Protein AF-A0A840YLJ4-F1 (afdb_monomer_lite)

Secondary structure (DSSP, 8-state):
--------------------------------PPPP-----------------PPPPP---S-------SS----------HHHHHHHT-TTS-HHHHHHHHHHHHS-GGG-BHHHHHHHHHHHHHHHHTT--HHHHHHHHHHTTB-TT-TTS-PBPTHHHHH-TTS-GGGGG-HHHHHHHHHHHH-GGGSBHHHHHTTT--

Foldseek 3Di:
DDDDDDDDDDDDDDDDPPDDDDDDDDDDDDPDDDDDPPDDDDDDPPDDDDPPPPPDDPPPPDDDDDDDDPDPPPPQFPDDDPLLVVVLPPPVDDPVLSVLLNVLLRDDLQLAFLVNVVSCQVVQLVVVVSPDDLVSSLVSLVSSCWDSVCSNGTHRHPCQVVQQLLPPPVCCVQPQSVVLVVCCVVPRNPHRPVCRSNSPVD

Sequence (202 aa):
MQRSSSRARALRPSARALLALALLLAPAAGMAQPPEPSGPWNERRVVPALRRARPAPPPLLNGAATPRGPDGDVPAQRFIPPSIRRFLNDPRIEPATRAFLLGIAGKRQEDWTVRDLQEVSAVVPALTEMHIGTAVLSEFYEFMNLDPASLFDPQLGSNWQATSTAFDPRNARNRRCALIRVQARQNPDAVLVNDLLNCGEG

Radius of gyration: 29.95 Å; chains: 1; bounding box: 86×90×44 Å

Organism: NCBI:txid693023

pLDDT: mean 71.34, std 17.88, range [37.38, 96.38]

Structure (mmCIF, N/CA/C/O backbone):
data_AF-A0A840YLJ4-F1
#
_entry.id   AF-A0A840YLJ4-F1
#
loop_
_atom_site.group_PDB
_atom_site.id
_atom_site.type_symbol
_atom_site.label_atom_id
_atom_site.label_alt_id
_atom_site.label_comp_id
_atom_site.label_asym_id
_atom_site.label_entity_id
_atom_site.label_seq_id
_atom_site.pdbx_PDB_ins_code
_atom_site.Cartn_x
_atom_site.Cartn_y
_atom_site.Cartn_z
_atom_site.occupancy
_atom_site.B_iso_or_equiv
_atom_site.auth_seq_id
_atom_site.auth_comp_id
_atom_site.auth_asym_id
_atom_site.auth_atom_id
_atom_site.pdbx_PDB_model_num
ATOM 1 N N . MET A 1 1 ? -34.347 -60.265 -5.394 1.00 50.75 1 MET A N 1
ATOM 2 C CA . MET A 1 1 ? -33.388 -60.864 -6.349 1.00 50.75 1 MET A CA 1
ATOM 3 C C . MET A 1 1 ? -32.074 -60.096 -6.296 1.00 50.75 1 MET A C 1
ATOM 5 O O . MET A 1 1 ? -32.007 -58.959 -6.733 1.00 50.75 1 MET A O 1
ATOM 9 N N . GLN A 1 2 ? -31.071 -60.706 -5.663 1.00 50.81 2 GLN A N 1
ATOM 10 C CA . GLN A 1 2 ? -29.693 -60.229 -5.523 1.00 50.81 2 GLN A CA 1
ATOM 11 C C . GLN A 1 2 ? -28.915 -60.486 -6.817 1.00 50.81 2 GLN A C 1
ATOM 13 O O . GLN A 1 2 ? -29.005 -61.595 -7.336 1.00 50.81 2 GLN A O 1
ATOM 18 N N . ARG A 1 3 ? -28.069 -59.544 -7.257 1.00 54.38 3 ARG A N 1
ATOM 19 C CA . ARG A 1 3 ? -26.786 -59.861 -7.909 1.00 54.38 3 ARG A CA 1
ATOM 20 C C . ARG A 1 3 ? -25.727 -58.839 -7.510 1.00 54.38 3 ARG A C 1
ATOM 22 O O . ARG A 1 3 ? -25.627 -57.743 -8.046 1.00 54.38 3 ARG A O 1
ATOM 29 N N . SER A 1 4 ? -24.967 -59.278 -6.517 1.00 49.00 4 SER A N 1
ATOM 30 C CA . SER A 1 4 ? -23.653 -58.803 -6.116 1.00 49.00 4 SER A CA 1
ATOM 31 C C . SER A 1 4 ? -22.672 -58.949 -7.284 1.00 49.00 4 SER A C 1
ATOM 33 O O . SER A 1 4 ? -22.642 -60.004 -7.917 1.00 49.00 4 SER A O 1
ATOM 35 N N . SER A 1 5 ? -21.857 -57.932 -7.564 1.00 59.28 5 SER A N 1
ATOM 36 C CA . SER A 1 5 ? -20.689 -58.075 -8.440 1.00 59.28 5 SER A CA 1
ATOM 37 C C . SER A 1 5 ? -19.490 -57.398 -7.786 1.00 59.28 5 SER A C 1
ATOM 39 O O . SER A 1 5 ? -19.164 -56.238 -8.024 1.00 59.28 5 SER A O 1
ATOM 41 N N . SER A 1 6 ? -18.876 -58.168 -6.889 1.00 51.81 6 SER A N 1
ATOM 42 C CA . SER A 1 6 ? -17.547 -57.945 -6.335 1.00 51.81 6 SER A CA 1
ATOM 43 C C . SER A 1 6 ? -16.509 -57.992 -7.455 1.00 51.81 6 SER A C 1
ATOM 45 O O . SER A 1 6 ? -16.369 -59.010 -8.132 1.00 51.81 6 SER A O 1
ATOM 47 N N . ARG A 1 7 ? -15.726 -56.924 -7.619 1.00 56.81 7 ARG A N 1
ATOM 48 C CA . ARG A 1 7 ? -14.434 -56.993 -8.312 1.00 56.81 7 ARG A CA 1
ATOM 49 C C . ARG A 1 7 ? -13.344 -56.459 -7.399 1.00 56.81 7 ARG A C 1
ATOM 51 O O . ARG A 1 7 ? -13.081 -55.264 -7.336 1.00 56.81 7 ARG A O 1
ATOM 58 N N . ALA A 1 8 ? -12.709 -57.406 -6.719 1.00 50.75 8 ALA A N 1
ATOM 59 C CA . ALA A 1 8 ? -11.412 -57.256 -6.092 1.00 50.75 8 ALA A CA 1
ATOM 60 C C . ALA A 1 8 ? -10.367 -56.873 -7.153 1.00 50.75 8 ALA A C 1
ATOM 62 O O . ALA A 1 8 ? -10.196 -57.581 -8.149 1.00 50.75 8 ALA A O 1
ATOM 63 N N . ARG A 1 9 ? -9.648 -55.767 -6.941 1.00 56.50 9 ARG A N 1
ATOM 64 C CA . ARG A 1 9 ? -8.361 -55.526 -7.599 1.00 56.50 9 ARG A CA 1
ATOM 65 C C . ARG A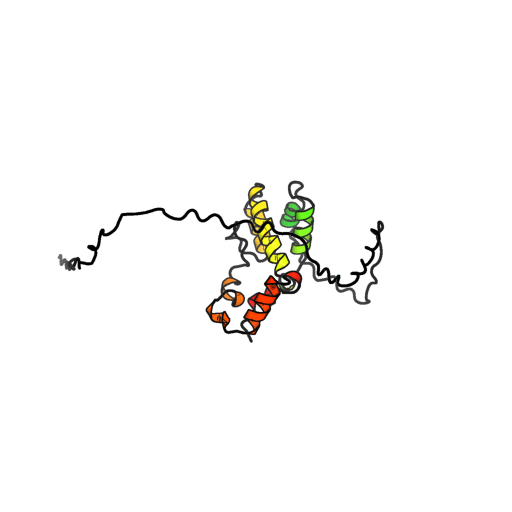 1 9 ? -7.256 -55.668 -6.570 1.00 56.50 9 ARG A C 1
ATOM 67 O O . ARG A 1 9 ? -7.221 -54.968 -5.566 1.00 56.50 9 ARG A O 1
ATOM 74 N N . ALA A 1 10 ? -6.406 -56.641 -6.861 1.00 56.16 10 ALA A N 1
ATOM 75 C CA . ALA A 1 10 ? -5.268 -57.059 -6.079 1.00 56.16 10 ALA A CA 1
ATOM 76 C C . ALA A 1 10 ? -4.235 -55.936 -5.920 1.00 56.16 10 ALA A C 1
ATOM 78 O O . ALA A 1 10 ? -3.840 -55.281 -6.887 1.00 56.16 10 ALA A O 1
ATOM 79 N N . LEU A 1 11 ? -3.772 -55.795 -4.682 1.00 53.25 11 LEU A N 1
ATOM 80 C CA . LEU A 1 11 ? -2.540 -55.122 -4.301 1.00 53.25 11 LEU A CA 1
ATOM 81 C C . LEU A 1 11 ? -1.349 -55.802 -4.992 1.00 53.25 11 LEU A C 1
ATOM 83 O O . LEU A 1 11 ? -1.171 -57.015 -4.884 1.00 53.25 11 LEU A O 1
ATOM 87 N N . ARG A 1 12 ? -0.508 -55.016 -5.667 1.00 50.19 12 ARG A N 1
ATOM 88 C CA . ARG A 1 12 ? 0.857 -55.413 -6.027 1.00 50.19 12 ARG A CA 1
ATOM 89 C C . ARG A 1 12 ? 1.838 -54.541 -5.238 1.00 50.19 12 ARG A C 1
ATOM 91 O O . ARG A 1 12 ? 1.927 -53.352 -5.531 1.00 50.19 12 ARG A O 1
ATOM 98 N N . PRO A 1 13 ? 2.575 -55.097 -4.264 1.00 50.31 13 PRO A N 1
ATOM 99 C CA . PRO A 1 13 ? 3.717 -54.425 -3.666 1.00 50.31 13 PRO A CA 1
ATOM 100 C C . PRO A 1 13 ? 4.942 -54.648 -4.562 1.00 50.31 13 PRO A C 1
ATOM 102 O O . PRO A 1 13 ? 5.528 -55.727 -4.578 1.00 50.31 13 PRO A O 1
ATOM 105 N N . SER A 1 14 ? 5.333 -53.644 -5.344 1.00 47.53 14 SER A N 1
ATOM 106 C CA . SER A 1 14 ? 6.588 -53.670 -6.103 1.00 47.53 14 SER A CA 1
ATOM 107 C C . SER A 1 14 ? 7.675 -52.897 -5.361 1.00 47.53 14 SER A C 1
ATOM 109 O O . SER A 1 14 ? 7.803 -51.682 -5.481 1.00 47.53 14 SER A O 1
ATOM 111 N N . ALA A 1 15 ? 8.416 -53.664 -4.560 1.00 49.19 15 ALA A N 1
ATOM 112 C CA . ALA A 1 15 ? 9.852 -53.588 -4.304 1.00 49.19 15 ALA A CA 1
ATOM 113 C C . ALA A 1 15 ? 10.594 -52.367 -4.884 1.00 49.19 15 ALA A C 1
ATOM 115 O O . ALA A 1 15 ? 11.084 -52.411 -6.010 1.00 49.19 15 ALA A O 1
ATOM 116 N N . ARG A 1 16 ? 10.737 -51.307 -4.081 1.00 45.81 16 ARG A N 1
ATOM 117 C CA . ARG A 1 16 ? 11.883 -50.372 -4.132 1.00 45.81 16 ARG A CA 1
ATOM 118 C C . ARG A 1 16 ? 12.056 -49.547 -2.848 1.00 45.81 16 ARG A C 1
ATOM 120 O O . ARG A 1 16 ? 12.660 -48.484 -2.857 1.00 45.81 16 ARG A O 1
ATOM 127 N N . ALA A 1 17 ? 11.571 -50.080 -1.729 1.00 47.78 17 ALA A N 1
ATOM 128 C CA . ALA A 1 17 ? 12.039 -49.735 -0.396 1.00 47.78 17 ALA A CA 1
ATOM 129 C C . ALA A 1 17 ? 12.956 -50.878 0.040 1.00 47.78 17 ALA A C 1
ATOM 131 O O . ALA A 1 17 ? 12.448 -51.901 0.471 1.00 47.78 17 ALA A O 1
ATOM 132 N N . LEU A 1 18 ? 14.260 -50.753 -0.212 1.00 49.16 18 LEU A N 1
ATOM 133 C CA . LEU A 1 18 ? 15.358 -51.515 0.404 1.00 49.16 18 LEU A CA 1
ATOM 134 C C . LEU A 1 18 ? 16.679 -51.007 -0.204 1.00 49.16 18 LEU A C 1
ATOM 136 O O . LEU A 1 18 ? 17.318 -51.656 -1.023 1.00 49.16 18 LEU A O 1
ATOM 140 N N . LEU A 1 19 ? 17.057 -49.791 0.17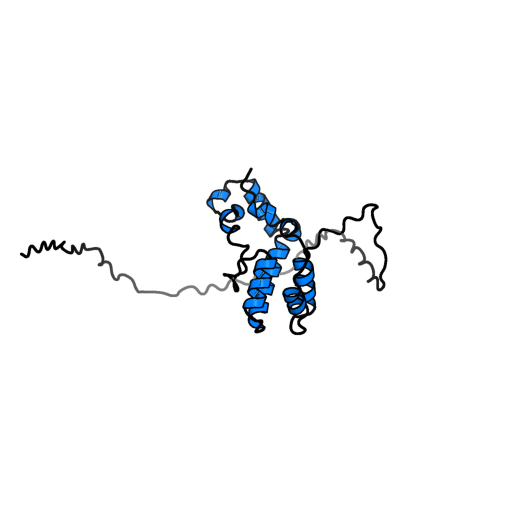5 1.00 45.00 19 LEU A N 1
ATOM 141 C CA . LEU A 1 19 ? 18.456 -49.360 0.197 1.00 45.00 19 LEU A CA 1
ATOM 142 C C . LEU A 1 19 ? 18.607 -48.440 1.404 1.00 45.00 19 LEU A C 1
ATOM 144 O O . LEU A 1 19 ? 18.770 -47.227 1.328 1.00 45.00 19 LEU A O 1
ATOM 148 N N . ALA A 1 20 ? 18.404 -49.083 2.548 1.00 42.38 20 ALA A N 1
ATOM 149 C CA . ALA A 1 20 ? 18.860 -48.599 3.823 1.00 42.38 20 ALA A CA 1
ATOM 150 C C . ALA A 1 20 ? 20.393 -48.698 3.865 1.00 42.38 20 ALA A C 1
ATOM 152 O O . ALA A 1 20 ? 20.973 -49.663 3.375 1.00 42.38 20 ALA A O 1
ATOM 153 N N . LEU A 1 21 ? 20.986 -47.734 4.565 1.00 49.69 21 LEU A N 1
ATOM 154 C CA . LEU A 1 21 ? 22.102 -47.969 5.473 1.00 49.69 21 LEU A CA 1
ATOM 155 C C . LEU A 1 21 ? 23.449 -48.370 4.839 1.00 49.69 21 LEU A C 1
ATOM 157 O O . LEU A 1 21 ? 23.869 -49.522 4.884 1.00 49.69 21 LEU A O 1
ATOM 161 N N . ALA A 1 22 ? 24.203 -47.371 4.385 1.00 46.12 22 ALA A N 1
ATOM 162 C CA . ALA A 1 22 ? 25.660 -47.449 4.403 1.00 46.12 22 ALA A CA 1
ATOM 163 C C . ALA A 1 22 ? 26.264 -46.060 4.654 1.00 46.12 22 ALA A C 1
ATOM 165 O O . ALA A 1 22 ? 25.961 -45.117 3.931 1.00 46.12 22 ALA A O 1
ATOM 166 N N . LEU A 1 23 ? 27.150 -46.002 5.655 1.00 49.19 23 LEU A N 1
ATOM 167 C CA . LEU A 1 23 ? 28.138 -44.951 5.953 1.00 49.19 23 LEU A CA 1
ATOM 168 C C . LEU A 1 23 ? 27.710 -43.803 6.886 1.00 49.19 23 LEU A C 1
ATOM 170 O O . LEU A 1 23 ? 27.757 -42.623 6.560 1.00 49.19 23 LEU A O 1
ATOM 174 N N . LEU A 1 24 ? 27.436 -44.187 8.135 1.00 51.41 24 LEU A N 1
ATOM 175 C CA . LEU A 1 24 ? 28.054 -43.538 9.297 1.00 51.41 24 LEU A CA 1
ATOM 176 C C . LEU A 1 24 ? 29.564 -43.847 9.290 1.00 51.41 24 LEU A C 1
ATOM 178 O O . LEU A 1 24 ? 29.895 -45.029 9.256 1.00 51.41 24 LEU A O 1
ATOM 182 N N . LEU A 1 25 ? 30.433 -42.822 9.342 1.00 46.38 25 LEU A N 1
ATOM 183 C CA . LEU A 1 25 ? 31.650 -42.708 10.187 1.00 46.38 25 LEU A CA 1
ATOM 184 C C . LEU A 1 25 ? 32.726 -41.753 9.607 1.00 46.38 25 LEU A C 1
ATOM 186 O O . LEU A 1 25 ? 33.461 -42.121 8.698 1.00 46.38 25 LEU A O 1
ATOM 190 N N . ALA A 1 26 ? 32.868 -40.608 10.299 1.00 50.59 26 ALA A N 1
ATOM 191 C CA . ALA A 1 26 ? 34.111 -39.885 10.643 1.00 50.59 26 ALA A CA 1
ATOM 192 C C . ALA A 1 26 ? 34.874 -39.058 9.570 1.00 50.59 26 ALA A C 1
ATOM 194 O O . ALA A 1 26 ? 34.736 -39.321 8.381 1.00 50.59 26 ALA A O 1
ATOM 195 N N . PRO A 1 27 ? 35.777 -38.122 9.964 1.00 51.81 27 PRO A N 1
ATOM 196 C CA . PRO A 1 27 ? 35.925 -37.384 11.229 1.00 51.81 27 PRO A CA 1
ATOM 197 C C . PRO A 1 27 ? 35.890 -35.846 11.057 1.00 51.81 27 PRO A C 1
ATOM 199 O O . PRO A 1 27 ? 36.093 -35.292 9.979 1.00 51.81 27 PRO A O 1
ATOM 202 N N . ALA A 1 28 ? 35.700 -35.151 12.180 1.00 52.62 28 ALA A N 1
ATOM 203 C CA . ALA A 1 28 ? 36.053 -33.748 12.345 1.00 52.62 28 ALA A CA 1
ATOM 204 C C . ALA A 1 28 ? 37.577 -33.570 12.220 1.00 52.62 28 ALA A C 1
ATOM 206 O O . ALA A 1 28 ? 38.336 -34.134 13.006 1.00 52.62 28 ALA A O 1
ATOM 207 N N . ALA A 1 29 ? 38.021 -32.774 11.251 1.00 49.53 29 ALA A N 1
ATOM 208 C CA . ALA A 1 29 ? 39.391 -32.286 11.164 1.00 49.53 29 ALA A CA 1
ATOM 209 C C . ALA A 1 29 ? 39.397 -30.933 10.446 1.00 49.53 29 ALA A C 1
ATOM 211 O O . ALA A 1 29 ? 38.810 -30.797 9.376 1.00 49.53 29 ALA A O 1
ATOM 212 N N . GLY A 1 30 ? 40.078 -29.951 11.036 1.00 44.81 30 GLY A N 1
ATOM 213 C CA . GLY A 1 30 ? 40.428 -28.709 10.348 1.00 44.81 30 GLY A CA 1
ATOM 214 C C . GLY A 1 30 ? 39.998 -27.431 11.053 1.00 44.81 30 GLY A C 1
ATOM 215 O O . GLY A 1 30 ? 39.327 -26.597 10.458 1.00 44.81 30 GLY A O 1
ATOM 216 N N . MET A 1 31 ? 40.437 -27.240 12.299 1.00 53.19 31 MET A N 1
ATOM 217 C CA . MET A 1 31 ? 40.739 -25.891 12.776 1.00 53.19 31 MET A CA 1
ATOM 218 C C . MET A 1 31 ? 41.815 -25.301 11.855 1.00 53.19 31 MET A C 1
ATOM 220 O O . MET A 1 31 ? 42.964 -25.733 11.896 1.00 53.19 31 MET A O 1
ATOM 224 N N . ALA A 1 32 ? 41.439 -24.341 11.016 1.00 49.38 32 ALA A N 1
ATOM 225 C CA . ALA A 1 32 ? 42.372 -23.484 10.300 1.00 49.38 32 ALA A CA 1
ATOM 226 C C . ALA A 1 32 ? 42.057 -22.039 10.691 1.00 49.38 32 ALA A C 1
ATOM 228 O O . ALA A 1 32 ? 41.174 -21.396 10.127 1.00 49.38 32 ALA A O 1
ATOM 229 N N . GLN A 1 33 ? 42.756 -21.564 11.722 1.00 60.81 33 GLN A N 1
ATOM 230 C CA . GLN A 1 33 ? 42.857 -20.144 12.042 1.00 60.81 33 GLN A CA 1
ATOM 231 C C . GLN A 1 33 ? 43.421 -19.407 10.817 1.00 60.81 33 GLN A C 1
ATOM 233 O O . GLN A 1 33 ? 44.504 -19.772 10.351 1.00 60.81 33 GLN A O 1
ATOM 238 N N . PRO A 1 34 ? 42.733 -18.390 10.274 1.00 65.31 34 PRO A N 1
ATOM 239 C CA . PRO A 1 34 ? 43.351 -17.515 9.292 1.00 65.31 34 PRO A CA 1
ATOM 240 C C . PRO A 1 34 ? 44.476 -16.718 9.978 1.00 65.31 34 PRO A C 1
ATOM 242 O O . PRO A 1 34 ? 44.266 -16.212 11.084 1.00 65.31 34 PRO A O 1
ATOM 245 N N . PRO A 1 35 ? 45.670 -16.607 9.368 1.00 66.38 35 PRO A N 1
ATOM 246 C CA . PRO A 1 35 ? 46.742 -15.794 9.920 1.00 66.38 35 PRO A CA 1
ATOM 247 C C . PRO A 1 35 ? 46.340 -14.317 9.884 1.00 66.38 35 PRO A C 1
ATOM 249 O O . PRO A 1 35 ? 45.963 -13.799 8.833 1.00 66.38 35 PRO A O 1
ATOM 252 N N . GLU A 1 36 ? 46.437 -13.643 11.031 1.00 56.75 36 GLU A N 1
ATOM 253 C CA . GLU A 1 36 ? 46.434 -12.183 11.110 1.00 56.75 36 GLU A CA 1
ATOM 254 C C . GLU A 1 36 ? 47.599 -11.619 10.283 1.00 56.75 36 GLU A C 1
ATOM 256 O O . GLU A 1 36 ? 48.759 -11.905 10.596 1.00 56.75 36 GLU A O 1
ATOM 261 N N . PRO A 1 37 ? 47.351 -10.768 9.273 1.00 6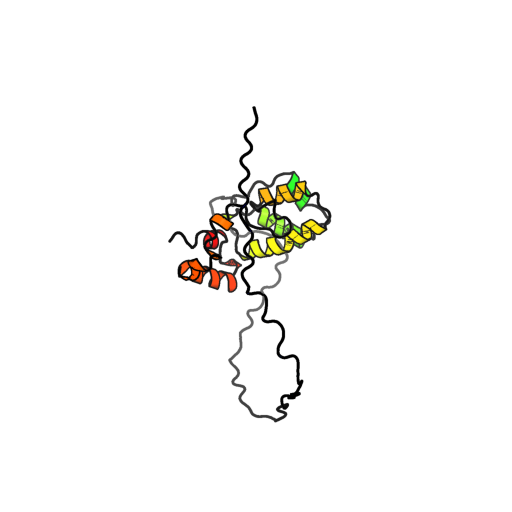2.72 37 PRO A N 1
ATOM 262 C CA . PRO A 1 37 ? 48.400 -9.936 8.719 1.00 62.72 37 PRO A CA 1
ATOM 263 C C . PRO A 1 37 ? 48.596 -8.724 9.638 1.00 62.72 37 PRO A C 1
ATOM 265 O O . PRO A 1 37 ? 48.017 -7.657 9.441 1.00 62.72 37 PRO A O 1
ATOM 268 N N . SER A 1 38 ? 49.437 -8.896 10.656 1.00 58.69 38 SER A N 1
ATOM 269 C CA . SER A 1 38 ? 50.090 -7.788 11.348 1.00 58.69 38 SER A CA 1
ATOM 270 C C . SER A 1 38 ? 51.324 -7.382 10.541 1.00 58.69 38 SER A C 1
ATOM 272 O O . SER A 1 38 ? 52.358 -8.044 10.556 1.00 58.69 38 SER A O 1
ATOM 274 N N . GLY A 1 39 ? 51.213 -6.286 9.791 1.00 53.34 39 GLY A N 1
ATOM 275 C CA . GLY A 1 39 ? 52.363 -5.722 9.096 1.00 53.34 39 GLY A CA 1
ATOM 276 C C . GLY A 1 39 ? 52.128 -4.304 8.573 1.00 53.34 39 GLY A C 1
ATOM 277 O O . GLY A 1 39 ? 51.016 -3.992 8.154 1.00 53.34 39 GLY A O 1
ATOM 278 N N . PRO A 1 40 ? 53.142 -3.425 8.649 1.00 52.31 40 PRO A N 1
ATOM 279 C CA . PRO A 1 40 ? 52.948 -2.003 8.906 1.00 52.31 40 PRO A CA 1
ATOM 280 C C . PRO A 1 40 ? 53.045 -1.141 7.640 1.00 52.31 40 PRO A C 1
ATOM 282 O O . PRO A 1 40 ? 53.642 -1.550 6.654 1.00 52.31 40 PRO A O 1
ATOM 285 N N . TRP A 1 41 ? 52.495 0.075 7.735 1.00 54.19 41 TRP A N 1
ATOM 286 C CA . TRP A 1 41 ? 52.881 1.307 7.027 1.00 54.19 41 TRP A CA 1
ATOM 287 C C . TRP A 1 41 ? 53.423 1.158 5.593 1.00 54.19 41 TRP A C 1
ATOM 289 O O . TRP A 1 41 ? 54.586 0.824 5.410 1.00 54.19 41 TRP A O 1
ATOM 299 N N . ASN A 1 42 ? 52.616 1.518 4.585 1.00 53.00 42 ASN A N 1
ATOM 300 C CA . ASN A 1 42 ? 53.032 2.483 3.556 1.00 53.00 42 ASN A CA 1
ATOM 301 C C . ASN A 1 42 ? 51.870 2.888 2.634 1.00 53.00 42 ASN A C 1
ATOM 303 O O . ASN A 1 42 ? 51.397 2.145 1.781 1.00 53.00 42 ASN A O 1
ATOM 307 N N . GLU A 1 43 ? 51.417 4.120 2.863 1.00 52.50 43 GLU A N 1
ATOM 308 C CA . GLU A 1 43 ? 51.309 5.162 1.841 1.00 52.50 43 GLU A CA 1
ATOM 309 C C . GLU A 1 43 ? 50.792 4.763 0.454 1.00 52.50 43 GLU A C 1
ATOM 311 O O . GLU A 1 43 ? 51.535 4.444 -0.473 1.00 52.50 43 GLU A O 1
ATOM 316 N N . ARG A 1 44 ? 49.492 5.004 0.273 1.00 48.16 44 ARG A N 1
ATOM 317 C CA . ARG A 1 44 ? 49.002 5.895 -0.788 1.00 48.16 44 ARG A CA 1
ATOM 318 C C . ARG A 1 44 ? 47.606 6.397 -0.422 1.00 48.16 44 ARG A C 1
ATOM 320 O O . ARG A 1 44 ? 46.591 5.922 -0.920 1.00 48.16 44 ARG A O 1
ATOM 327 N N . ARG A 1 45 ? 47.551 7.401 0.464 1.00 53.38 45 ARG A N 1
ATOM 328 C CA . ARG A 1 45 ? 46.380 8.287 0.542 1.00 53.38 45 ARG A CA 1
ATOM 329 C C . ARG A 1 45 ? 46.390 9.171 -0.701 1.00 53.38 45 ARG A C 1
ATOM 331 O O . ARG A 1 45 ? 46.878 10.294 -0.671 1.00 53.38 45 ARG A O 1
ATOM 338 N N . VAL A 1 46 ? 45.843 8.659 -1.796 1.00 52.81 46 VAL A N 1
ATOM 339 C CA . VAL A 1 46 ? 45.281 9.531 -2.825 1.00 52.81 46 VAL A CA 1
ATOM 340 C C . VAL A 1 46 ? 43.936 9.976 -2.275 1.00 52.81 46 VAL A C 1
ATOM 342 O O . VAL A 1 46 ? 42.969 9.222 -2.278 1.00 52.81 46 VAL A O 1
ATOM 345 N N . VAL A 1 47 ? 43.926 11.170 -1.692 1.00 53.34 47 VAL A N 1
ATOM 346 C CA . VAL A 1 47 ? 42.729 11.871 -1.227 1.00 53.34 47 VAL A CA 1
ATOM 347 C C . VAL A 1 47 ? 41.946 12.314 -2.465 1.00 53.34 47 VAL A C 1
ATOM 349 O O . VAL A 1 47 ? 42.451 13.160 -3.204 1.00 53.34 47 VAL A O 1
ATOM 352 N N . PRO A 1 48 ? 40.722 11.819 -2.724 1.00 50.53 48 PRO A N 1
ATOM 353 C CA . PRO A 1 48 ? 39.831 12.500 -3.642 1.00 50.53 48 PRO A CA 1
ATOM 354 C C . PRO A 1 48 ? 39.332 13.758 -2.936 1.00 50.53 48 PRO A C 1
ATOM 356 O O . PRO A 1 48 ? 38.811 13.708 -1.819 1.00 50.53 48 PRO A O 1
ATOM 359 N N . ALA A 1 49 ? 39.559 14.888 -3.592 1.00 51.47 49 ALA A N 1
ATOM 360 C CA . ALA A 1 49 ? 39.220 16.222 -3.144 1.00 51.47 49 ALA A CA 1
ATOM 361 C C . ALA A 1 49 ? 37.808 16.322 -2.537 1.00 51.47 49 ALA A C 1
ATOM 363 O O . ALA A 1 49 ? 36.824 15.883 -3.129 1.00 51.47 49 ALA A O 1
ATOM 364 N N . LEU A 1 50 ? 37.752 16.947 -1.357 1.00 47.75 50 LEU A N 1
ATOM 365 C CA . LEU A 1 50 ? 36.671 17.794 -0.852 1.00 47.75 50 LEU A CA 1
ATOM 366 C C . LEU A 1 50 ? 35.312 17.611 -1.548 1.00 47.75 50 LEU A C 1
ATOM 368 O O . LEU A 1 50 ? 34.919 18.386 -2.424 1.00 47.75 50 LEU A O 1
ATOM 372 N N . ARG A 1 51 ? 34.522 16.657 -1.041 1.00 45.12 51 ARG A N 1
ATOM 373 C CA . ARG A 1 51 ? 33.066 16.822 -1.017 1.00 45.12 51 ARG A CA 1
ATOM 374 C C . ARG A 1 51 ? 32.789 18.150 -0.315 1.00 45.12 51 ARG A C 1
ATOM 376 O O . ARG A 1 51 ? 32.903 18.241 0.905 1.00 45.12 51 ARG A O 1
ATOM 383 N N . ARG A 1 52 ? 32.427 19.183 -1.079 1.00 45.75 52 ARG A N 1
ATOM 384 C CA . ARG A 1 52 ? 31.728 20.343 -0.525 1.00 45.75 52 ARG A CA 1
ATOM 385 C C . ARG A 1 52 ? 30.486 19.803 0.174 1.00 45.75 52 ARG A C 1
ATOM 387 O O . ARG A 1 52 ? 29.550 19.350 -0.482 1.00 45.75 52 ARG A O 1
ATOM 394 N N . ALA A 1 53 ? 30.511 19.822 1.502 1.00 47.00 53 ALA A N 1
ATOM 395 C CA . ALA A 1 53 ? 29.309 19.747 2.303 1.00 47.00 53 ALA A CA 1
ATOM 396 C C . ALA A 1 53 ? 28.409 20.888 1.826 1.00 47.00 53 ALA A C 1
ATOM 398 O O . ALA A 1 53 ? 28.744 22.063 1.979 1.00 47.00 53 ALA A O 1
ATOM 399 N N . ARG A 1 54 ? 27.303 20.547 1.166 1.00 46.94 54 ARG A N 1
ATOM 400 C CA . ARG A 1 54 ? 26.226 21.508 0.961 1.00 46.94 54 ARG A CA 1
ATOM 401 C C . ARG A 1 54 ? 25.724 21.832 2.372 1.00 46.94 54 ARG A C 1
ATOM 403 O O . ARG A 1 54 ? 25.363 20.884 3.072 1.00 46.94 54 ARG A O 1
ATOM 410 N N . PRO A 1 55 ? 25.771 23.092 2.836 1.00 47.59 55 PRO A N 1
ATOM 411 C CA . PRO A 1 55 ? 25.208 23.428 4.133 1.00 47.59 55 PRO A CA 1
ATOM 412 C C . PRO A 1 55 ? 23.747 22.982 4.133 1.00 47.59 55 PRO A C 1
ATOM 414 O O . PRO A 1 55 ? 23.004 23.278 3.193 1.00 47.59 55 PRO A O 1
ATOM 417 N N . ALA A 1 56 ? 23.368 22.207 5.148 1.00 61.84 56 ALA A N 1
ATOM 418 C CA . ALA A 1 56 ? 21.968 21.924 5.404 1.00 61.84 56 ALA A CA 1
ATOM 419 C C . ALA A 1 56 ? 21.251 23.278 5.543 1.00 61.84 56 ALA A C 1
ATOM 421 O O . ALA A 1 56 ? 21.734 24.124 6.305 1.00 61.84 56 ALA A O 1
ATOM 422 N N . PRO A 1 57 ? 20.165 23.540 4.794 1.00 57.25 57 PRO A N 1
ATOM 423 C CA . PRO A 1 57 ? 19.375 24.731 5.050 1.00 57.25 57 PRO A CA 1
ATOM 424 C C . PRO A 1 57 ? 18.844 24.650 6.492 1.00 57.25 57 PRO A C 1
ATOM 426 O O . PRO A 1 57 ? 18.479 23.559 6.941 1.00 57.25 57 PRO A O 1
ATOM 429 N N . PRO A 1 58 ? 18.852 25.766 7.241 1.00 65.25 58 PRO A N 1
ATOM 430 C CA . PRO A 1 58 ? 18.388 25.779 8.623 1.00 65.25 58 PRO A CA 1
ATOM 431 C C . PRO A 1 58 ? 16.933 25.291 8.698 1.00 65.25 58 PRO A C 1
ATOM 433 O O . PRO A 1 58 ? 16.176 25.500 7.744 1.00 65.25 58 PRO A O 1
ATOM 436 N N . PRO A 1 59 ? 16.514 24.654 9.807 1.00 57.84 59 PRO A N 1
ATOM 437 C CA . PRO A 1 59 ? 15.126 24.252 9.973 1.00 57.84 59 PRO A CA 1
ATOM 438 C C . PRO A 1 59 ? 14.251 25.509 9.952 1.00 57.84 59 PRO A C 1
ATOM 440 O O . PRO A 1 59 ? 14.306 26.332 10.866 1.00 57.84 59 PRO A O 1
ATOM 443 N N . LEU A 1 60 ? 13.455 25.671 8.892 1.00 51.72 60 LEU A N 1
ATOM 444 C CA . LEU A 1 60 ? 12.424 26.700 8.832 1.00 51.72 60 LEU A CA 1
ATOM 445 C C . LEU A 1 60 ? 11.287 26.287 9.771 1.00 51.72 60 LEU A C 1
ATOM 447 O O . LEU A 1 60 ? 10.316 25.642 9.387 1.00 51.72 60 LEU A O 1
ATOM 451 N N . LEU A 1 61 ? 11.439 26.669 11.036 1.00 49.97 61 LEU A N 1
ATOM 452 C CA . LEU A 1 61 ? 10.321 26.968 11.917 1.00 49.97 61 LEU A CA 1
ATOM 453 C C . LEU A 1 61 ? 9.582 28.173 11.323 1.00 49.97 61 LEU A C 1
ATOM 455 O O . LEU A 1 61 ? 10.047 29.299 11.469 1.00 49.97 61 LEU A O 1
ATOM 459 N N . ASN A 1 62 ? 8.495 27.906 10.596 1.00 45.38 62 ASN A N 1
ATOM 460 C CA . ASN A 1 62 ? 7.260 28.697 10.469 1.00 45.38 62 ASN A CA 1
ATOM 461 C C . ASN A 1 62 ? 6.615 28.468 9.099 1.00 45.38 62 ASN A C 1
ATOM 463 O O . ASN A 1 62 ? 7.276 28.447 8.065 1.00 45.38 62 ASN A O 1
ATOM 467 N N . GLY A 1 63 ? 5.302 28.246 9.125 1.00 49.66 63 GLY A N 1
ATOM 468 C CA . GLY A 1 63 ? 4.512 27.919 7.952 1.00 49.66 63 GLY A CA 1
ATOM 469 C C . GLY A 1 63 ? 4.348 29.059 6.947 1.00 49.66 63 GLY A C 1
ATOM 470 O O . GLY A 1 63 ? 4.649 30.217 7.220 1.00 49.66 63 GLY A O 1
ATOM 471 N N . ALA A 1 64 ? 3.741 28.652 5.831 1.00 44.53 64 ALA A N 1
ATOM 472 C CA . ALA A 1 64 ? 3.087 29.425 4.776 1.00 44.53 64 ALA A CA 1
ATOM 473 C C . ALA A 1 64 ? 3.795 29.463 3.406 1.00 44.53 64 ALA A C 1
ATOM 475 O O . ALA A 1 64 ? 4.883 29.998 3.234 1.00 44.53 64 ALA A O 1
ATOM 476 N N . ALA A 1 65 ? 3.015 28.970 2.435 1.00 48.03 65 ALA A N 1
ATOM 477 C CA . ALA A 1 65 ? 2.989 29.294 1.011 1.00 48.03 65 ALA A CA 1
ATOM 478 C C . ALA A 1 65 ? 4.079 28.700 0.102 1.00 48.03 65 ALA A C 1
ATOM 480 O O . ALA A 1 65 ? 5.018 29.371 -0.316 1.00 48.03 65 ALA A O 1
ATOM 481 N N . THR A 1 66 ? 3.846 27.466 -0.354 1.00 49.72 66 THR A N 1
ATOM 482 C CA . THR A 1 66 ? 4.251 27.061 -1.708 1.00 49.72 66 THR A CA 1
ATOM 483 C C . THR A 1 66 ? 3.335 27.727 -2.755 1.00 49.72 66 THR A C 1
ATOM 485 O O . THR A 1 66 ? 2.138 27.892 -2.494 1.00 49.72 66 THR A O 1
ATOM 488 N N . PRO A 1 67 ? 3.853 28.133 -3.933 1.00 44.31 67 PRO A N 1
ATOM 489 C CA . PRO A 1 67 ? 3.082 28.858 -4.941 1.00 44.31 67 PRO A CA 1
ATOM 490 C C . PRO A 1 67 ? 2.006 27.953 -5.549 1.00 44.31 67 PRO A C 1
ATOM 492 O O . PRO A 1 67 ? 2.312 26.918 -6.138 1.00 44.31 67 PRO A O 1
ATOM 495 N N . ARG A 1 68 ? 0.739 28.352 -5.396 1.00 46.69 68 ARG A N 1
ATOM 496 C CA . ARG A 1 68 ? -0.407 27.752 -6.086 1.00 46.69 68 ARG A CA 1
ATOM 497 C C . ARG A 1 68 ? -0.261 27.996 -7.588 1.00 46.69 68 ARG A C 1
ATOM 499 O O . ARG A 1 68 ? -0.355 29.140 -8.028 1.00 46.69 68 ARG A O 1
ATOM 506 N N . GLY A 1 69 ? -0.052 26.926 -8.352 1.00 37.38 69 GLY A N 1
ATOM 507 C CA . GLY A 1 69 ? -0.357 26.929 -9.779 1.00 37.38 69 GLY A CA 1
ATOM 508 C C . GLY A 1 69 ? -1.844 27.259 -9.982 1.00 37.38 69 GLY A C 1
ATOM 509 O O . GLY A 1 69 ? -2.667 26.889 -9.135 1.00 37.38 69 GLY A O 1
ATOM 510 N N . PRO A 1 70 ? -2.200 28.002 -11.037 1.00 45.69 70 PRO A N 1
ATOM 511 C CA . PRO A 1 70 ? -3.583 28.309 -11.344 1.00 45.69 70 PRO A CA 1
ATOM 512 C C . PRO A 1 70 ? -4.183 27.076 -12.014 1.00 45.69 70 PRO A C 1
ATOM 514 O O . PRO A 1 70 ? -4.049 26.947 -13.216 1.00 45.69 70 PRO A O 1
ATOM 517 N N . ASP A 1 71 ? -4.685 26.134 -11.216 1.00 39.50 71 ASP A N 1
ATOM 518 C CA . ASP A 1 71 ? -5.765 25.184 -11.527 1.00 39.50 71 ASP A CA 1
ATOM 519 C C . ASP A 1 71 ? -5.892 24.242 -10.322 1.00 39.50 71 ASP A C 1
ATOM 521 O O . ASP A 1 71 ? -4.987 23.486 -9.969 1.00 39.50 71 ASP A O 1
ATOM 525 N N . GLY A 1 72 ? -6.986 24.404 -9.581 1.00 42.72 72 GLY A N 1
ATOM 526 C CA . GLY A 1 72 ? -7.247 23.718 -8.323 1.00 42.72 72 GLY A CA 1
ATOM 527 C C . GLY A 1 72 ? -7.679 22.273 -8.529 1.00 42.72 72 GLY A C 1
ATOM 528 O O . GLY A 1 72 ? -8.807 21.933 -8.188 1.00 42.72 72 GLY A O 1
ATOM 529 N N . ASP A 1 73 ? -6.780 21.423 -9.012 1.00 42.72 73 ASP A N 1
ATOM 530 C CA . ASP A 1 73 ? -6.925 19.980 -8.875 1.00 42.72 73 ASP A CA 1
ATOM 531 C C . ASP A 1 73 ? -6.497 19.613 -7.456 1.00 42.72 73 ASP A C 1
ATOM 533 O O . ASP A 1 73 ? -5.321 19.404 -7.153 1.00 42.72 73 ASP A O 1
ATOM 537 N N . VAL A 1 74 ? -7.461 19.584 -6.532 1.00 45.19 74 VAL A N 1
ATOM 538 C CA . VAL A 1 74 ? -7.260 18.849 -5.281 1.00 45.19 74 VAL A CA 1
ATOM 539 C C . VAL A 1 74 ? -6.900 17.428 -5.717 1.00 45.19 74 VAL A C 1
ATOM 541 O O . VAL A 1 74 ? -7.739 16.803 -6.372 1.00 45.19 74 VAL A O 1
ATOM 544 N N . PRO A 1 75 ? -5.683 16.917 -5.432 1.00 52.00 75 PRO A N 1
ATOM 545 C CA . PRO A 1 75 ? -5.322 15.561 -5.825 1.00 52.00 75 PRO A CA 1
ATOM 546 C C . PRO A 1 75 ? -6.422 14.658 -5.291 1.00 52.00 75 PRO A C 1
ATOM 548 O O . PRO A 1 75 ? -6.765 14.790 -4.116 1.00 52.00 75 PRO A O 1
ATOM 551 N N . ALA A 1 76 ? -7.039 13.862 -6.168 1.00 56.53 76 ALA A N 1
ATOM 552 C CA . ALA A 1 76 ? -8.257 13.114 -5.884 1.00 56.53 76 ALA A CA 1
ATOM 553 C C . ALA A 1 76 ? -8.064 12.232 -4.640 1.00 56.53 76 ALA A C 1
ATOM 555 O O . ALA A 1 76 ? -7.623 11.087 -4.725 1.00 56.53 76 ALA A O 1
ATOM 556 N N . GLN A 1 77 ? -8.357 12.799 -3.469 1.00 64.12 77 GLN A N 1
ATOM 557 C CA . GLN A 1 77 ? -8.224 12.123 -2.195 1.00 64.12 77 GLN A CA 1
ATOM 558 C C . GLN A 1 77 ? -9.354 11.119 -2.116 1.00 64.12 77 GLN A C 1
ATOM 560 O O . GLN A 1 77 ? -10.530 11.464 -2.266 1.00 64.12 77 GLN A O 1
ATOM 565 N N . ARG A 1 78 ? -8.996 9.859 -1.879 1.00 77.12 78 ARG A N 1
ATOM 566 C CA . ARG A 1 78 ? -9.997 8.836 -1.603 1.00 77.12 78 ARG A CA 1
ATOM 567 C C . ARG A 1 78 ? -10.792 9.243 -0.365 1.00 77.12 78 ARG A C 1
ATOM 569 O O . ARG A 1 78 ? -10.229 9.610 0.665 1.00 77.12 78 ARG A O 1
ATOM 576 N N . PHE A 1 79 ? -12.115 9.179 -0.475 1.00 83.25 79 PHE A N 1
ATOM 577 C CA . PHE A 1 79 ? -12.994 9.411 0.663 1.00 83.25 79 PHE A CA 1
ATOM 578 C C . PHE A 1 79 ? -12.799 8.282 1.679 1.00 83.25 79 PHE A C 1
ATOM 580 O O . PHE A 1 79 ? -13.165 7.142 1.405 1.00 83.25 79 PHE A O 1
ATOM 587 N N . ILE A 1 80 ? -12.217 8.598 2.838 1.00 86.12 80 ILE A N 1
ATOM 588 C CA . ILE A 1 80 ? -11.969 7.623 3.905 1.00 86.12 80 ILE A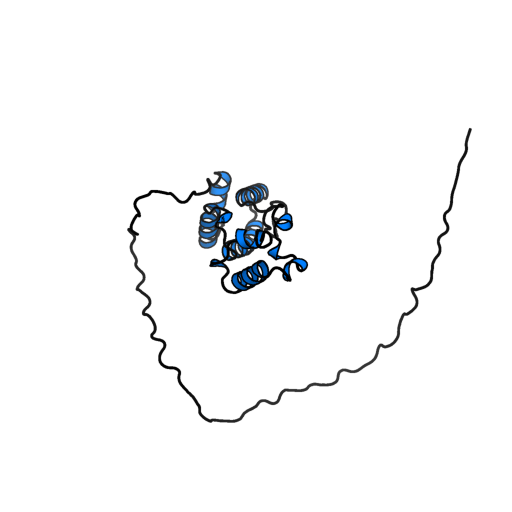 CA 1
ATOM 589 C C . ILE A 1 80 ? -13.265 7.420 4.717 1.00 86.12 80 ILE A C 1
ATOM 591 O O . ILE A 1 80 ? -13.748 8.388 5.323 1.00 86.12 80 ILE A O 1
ATOM 595 N N . PRO A 1 81 ? -13.810 6.190 4.793 1.00 86.31 81 PRO A N 1
ATOM 596 C CA . PRO A 1 81 ? -14.972 5.857 5.615 1.00 86.31 81 PRO A CA 1
ATOM 597 C C . PRO A 1 81 ? -14.831 6.300 7.084 1.00 86.31 81 PRO A C 1
ATOM 599 O O . PRO A 1 81 ? -13.730 6.289 7.643 1.00 86.31 81 PRO A O 1
ATOM 602 N N . PRO A 1 82 ? -15.931 6.679 7.761 1.00 87.38 82 PRO A N 1
ATOM 603 C CA . PRO A 1 82 ? -15.882 7.200 9.130 1.00 87.38 82 PRO A CA 1
ATOM 604 C C . PRO A 1 82 ? -15.379 6.178 10.162 1.00 87.38 82 PRO A C 1
ATOM 606 O O . PRO A 1 82 ? -14.704 6.561 11.115 1.00 87.38 82 PRO A O 1
ATOM 609 N N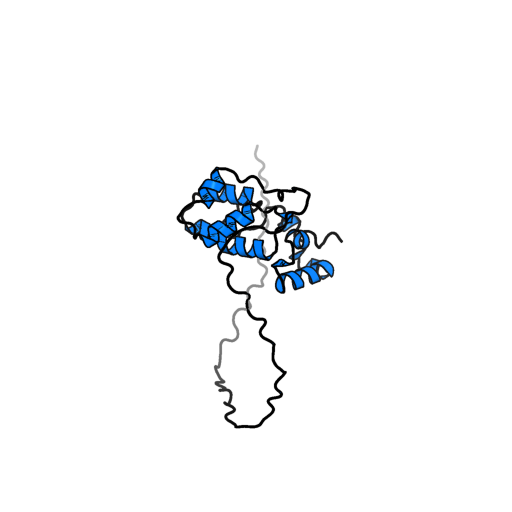 . SER A 1 83 ? -15.682 4.897 9.970 1.00 87.44 83 SER A N 1
ATOM 610 C CA . SER A 1 83 ? -15.136 3.743 10.702 1.00 87.44 83 SER A CA 1
ATOM 611 C C . SER A 1 83 ? -13.606 3.729 10.663 1.00 87.44 83 SER A C 1
ATOM 613 O O . SER A 1 83 ? -12.958 3.776 11.710 1.00 87.44 83 SER A O 1
ATOM 615 N N . ILE A 1 84 ? -13.032 3.791 9.460 1.00 87.81 84 ILE A N 1
ATOM 616 C CA . ILE A 1 84 ? -11.585 3.836 9.234 1.00 87.81 84 ILE A CA 1
ATOM 617 C C . ILE A 1 84 ? -10.982 5.115 9.812 1.00 87.81 84 ILE A C 1
ATOM 619 O O . ILE A 1 84 ? -9.932 5.068 10.442 1.00 87.81 84 ILE A O 1
ATOM 623 N N . ARG A 1 85 ? -11.648 6.269 9.688 1.00 89.62 85 ARG A N 1
ATOM 624 C CA . ARG A 1 85 ? -11.160 7.507 10.321 1.00 89.62 85 ARG A CA 1
ATOM 625 C C . ARG A 1 85 ? -11.096 7.385 11.841 1.00 89.62 85 ARG A C 1
ATOM 627 O O . ARG A 1 85 ? -10.146 7.888 12.430 1.00 89.62 85 ARG A O 1
ATOM 634 N N . ARG A 1 86 ? -12.078 6.752 12.492 1.00 89.94 86 ARG A N 1
ATOM 635 C CA . ARG A 1 86 ? -12.029 6.513 13.947 1.00 89.94 86 ARG A CA 1
ATOM 636 C C . ARG A 1 86 ? -10.877 5.587 14.308 1.00 89.94 86 ARG A C 1
ATOM 638 O O . ARG A 1 86 ? -10.139 5.898 15.232 1.00 89.94 86 ARG A O 1
ATOM 645 N N . PHE A 1 87 ? -10.706 4.515 13.540 1.00 89.75 87 PHE A N 1
ATOM 646 C CA . PHE A 1 87 ? -9.602 3.576 13.687 1.00 89.75 87 PHE A CA 1
ATOM 647 C C . PHE A 1 87 ? -8.233 4.256 13.559 1.00 89.75 87 PHE A C 1
ATOM 649 O O . PHE A 1 87 ? -7.418 4.173 14.470 1.00 89.75 87 PHE A O 1
ATOM 656 N N . LEU A 1 88 ? -7.999 4.999 12.477 1.00 89.12 88 LEU A N 1
ATOM 657 C CA . LEU A 1 88 ? -6.735 5.698 12.247 1.00 89.12 88 LEU A CA 1
ATOM 658 C C . LEU A 1 88 ? -6.458 6.771 13.308 1.00 89.12 88 LEU A C 1
ATOM 660 O O . LEU A 1 88 ? -5.303 7.084 13.558 1.00 89.12 88 LEU A O 1
ATOM 664 N N . ASN A 1 89 ? -7.487 7.328 13.951 1.00 90.06 89 ASN A N 1
ATOM 665 C CA . ASN A 1 89 ? -7.333 8.293 15.042 1.00 90.06 89 ASN A CA 1
ATOM 666 C C . ASN A 1 89 ? -7.230 7.648 16.435 1.00 90.06 89 ASN A C 1
ATOM 668 O O . ASN A 1 89 ? -7.225 8.380 17.427 1.00 90.06 89 ASN A O 1
ATOM 672 N N . ASP A 1 90 ? -7.130 6.320 16.538 1.00 89.44 90 ASP A N 1
ATOM 673 C CA . ASP A 1 90 ? -6.946 5.642 17.821 1.00 89.44 90 ASP A CA 1
ATOM 674 C C . ASP A 1 90 ? -5.629 6.112 18.485 1.00 89.44 90 ASP A C 1
ATOM 676 O O . ASP A 1 90 ? -4.569 6.096 17.847 1.00 89.44 90 ASP A O 1
ATOM 680 N N . PRO A 1 91 ? -5.661 6.570 19.752 1.00 89.19 91 PRO A N 1
ATOM 681 C CA . PRO A 1 91 ? -4.472 7.034 20.466 1.00 89.19 91 PRO A CA 1
ATOM 682 C C . PRO A 1 91 ? -3.429 5.938 20.725 1.00 89.19 91 PRO A C 1
ATOM 684 O O . PRO A 1 91 ? -2.296 6.270 21.062 1.00 89.19 91 PRO A O 1
ATOM 687 N N . ARG A 1 92 ? -3.791 4.657 20.596 1.00 88.88 92 ARG A N 1
ATOM 688 C CA . ARG A 1 92 ? -2.868 3.523 20.744 1.00 88.88 92 ARG A CA 1
ATOM 689 C C . ARG A 1 92 ? -1.915 3.386 19.562 1.00 88.88 92 ARG A C 1
ATOM 691 O O . ARG A 1 92 ? -0.833 2.833 19.725 1.00 88.88 92 ARG A O 1
ATOM 698 N N . ILE A 1 93 ? -2.305 3.889 18.391 1.00 89.25 93 ILE A N 1
ATOM 699 C CA . ILE A 1 93 ? -1.455 3.885 17.204 1.00 89.25 93 ILE A CA 1
ATOM 700 C C . ILE A 1 93 ? -0.397 4.972 17.376 1.00 89.25 93 ILE A C 1
ATOM 702 O O . ILE A 1 93 ? -0.716 6.136 17.640 1.00 89.25 93 ILE A O 1
ATOM 706 N N . GLU A 1 94 ? 0.868 4.598 17.191 1.00 90.50 94 GLU A N 1
ATOM 707 C CA . GLU A 1 94 ? 1.976 5.545 17.246 1.00 90.50 94 GLU A CA 1
ATOM 708 C C . GLU A 1 94 ? 1.723 6.736 16.295 1.00 90.50 94 GLU A C 1
ATOM 710 O O . GLU A 1 94 ? 1.313 6.530 15.147 1.00 90.50 94 GLU A O 1
ATOM 715 N N . PRO A 1 95 ? 1.977 7.992 16.717 1.00 91.12 95 PRO A N 1
ATOM 716 C CA . PRO A 1 95 ? 1.694 9.171 15.900 1.00 91.12 95 PRO A CA 1
ATOM 717 C C . PRO A 1 95 ? 2.321 9.144 14.500 1.00 91.12 95 PRO A C 1
ATOM 719 O O . PRO A 1 95 ? 1.686 9.606 13.551 1.00 91.12 95 PRO A O 1
ATOM 722 N N . ALA A 1 96 ? 3.534 8.596 14.368 1.00 89.38 96 ALA A N 1
ATOM 723 C CA . ALA A 1 96 ? 4.223 8.457 13.087 1.00 89.38 96 ALA A CA 1
ATOM 724 C C . ALA A 1 96 ? 3.500 7.462 12.166 1.00 89.38 96 ALA A C 1
ATOM 726 O O . ALA A 1 96 ? 3.149 7.804 11.037 1.00 89.38 96 ALA A O 1
ATOM 727 N N . THR A 1 97 ? 3.184 6.272 12.682 1.00 90.56 97 THR A N 1
ATOM 728 C CA . THR A 1 97 ? 2.425 5.237 11.970 1.00 90.56 97 THR A CA 1
ATOM 729 C C . THR A 1 97 ? 1.046 5.735 11.556 1.00 90.56 97 THR A C 1
ATOM 731 O O . THR A 1 97 ? 0.628 5.540 10.418 1.00 90.56 97 THR A O 1
ATOM 734 N N . ARG A 1 98 ? 0.351 6.459 12.436 1.00 91.00 98 ARG A N 1
ATOM 735 C CA . ARG A 1 98 ? -0.933 7.091 12.116 1.00 91.00 98 ARG A CA 1
ATOM 736 C C . ARG A 1 98 ? -0.815 8.081 10.959 1.00 91.00 98 ARG A C 1
ATOM 738 O O . ARG A 1 98 ? -1.643 8.050 10.052 1.00 91.00 98 ARG A O 1
ATOM 745 N N . ALA A 1 99 ? 0.180 8.969 10.991 1.00 89.50 99 ALA A N 1
ATOM 746 C CA . ALA A 1 99 ? 0.388 9.950 9.928 1.00 89.50 99 ALA A CA 1
ATOM 747 C C . ALA A 1 99 ? 0.681 9.266 8.584 1.00 89.50 99 ALA A C 1
ATOM 749 O O . ALA A 1 99 ? 0.116 9.657 7.563 1.00 89.50 99 ALA A O 1
ATOM 750 N N . PHE A 1 100 ? 1.497 8.209 8.606 1.00 91.44 100 PHE A N 1
ATOM 751 C CA . PHE A 1 100 ? 1.769 7.376 7.440 1.00 91.44 100 PHE A CA 1
ATOM 752 C C . PHE A 1 100 ? 0.493 6.723 6.889 1.00 91.44 100 PHE A C 1
ATOM 754 O O . PHE A 1 100 ? 0.159 6.928 5.723 1.00 91.44 100 PHE A O 1
ATOM 761 N N . LEU A 1 101 ? -0.266 6.008 7.727 1.00 90.81 101 LEU A N 1
ATOM 762 C CA . LEU A 1 101 ? -1.492 5.322 7.312 1.00 90.81 101 LEU A CA 1
ATOM 763 C C . LEU A 1 101 ? -2.549 6.295 6.779 1.00 90.81 101 LEU A C 1
ATOM 765 O O . LEU A 1 101 ? -3.221 5.979 5.804 1.00 90.81 101 LEU A O 1
ATOM 769 N N . LEU A 1 102 ? -2.679 7.490 7.367 1.00 90.69 102 LEU A N 1
ATOM 770 C CA . LEU A 1 102 ? -3.558 8.545 6.849 1.00 90.69 102 LEU A CA 1
ATOM 771 C C . LEU A 1 102 ? -3.096 9.065 5.485 1.00 90.69 102 LEU A C 1
ATOM 773 O O . LEU A 1 102 ? -3.923 9.259 4.595 1.00 90.69 102 LEU A O 1
ATOM 777 N N . GLY A 1 103 ? -1.790 9.284 5.314 1.00 89.94 103 GLY A N 1
ATOM 778 C CA . GLY A 1 103 ? -1.217 9.713 4.041 1.00 89.94 103 GLY A CA 1
ATOM 779 C C . GLY A 1 103 ? -1.459 8.684 2.941 1.00 89.94 103 GLY A C 1
ATOM 780 O O . GLY A 1 103 ? -1.938 9.028 1.865 1.00 89.94 103 GLY A O 1
ATOM 781 N N . ILE A 1 104 ? -1.207 7.413 3.244 1.00 91.25 104 ILE A N 1
ATOM 782 C CA . ILE A 1 104 ? -1.443 6.290 2.340 1.00 91.25 104 ILE A CA 1
ATOM 783 C C . ILE A 1 104 ? -2.928 6.097 2.022 1.00 91.25 104 ILE A C 1
ATOM 785 O O . ILE A 1 104 ? -3.278 5.946 0.855 1.00 91.25 104 ILE A O 1
ATOM 789 N N . ALA A 1 105 ? -3.805 6.154 3.026 1.00 88.69 105 ALA A N 1
ATOM 790 C CA . ALA A 1 105 ? -5.251 6.034 2.841 1.00 88.69 105 ALA A CA 1
ATOM 791 C C . ALA A 1 105 ? -5.820 7.131 1.923 1.00 88.69 105 ALA A C 1
ATOM 793 O O . ALA A 1 105 ? -6.830 6.919 1.252 1.00 88.69 105 ALA A O 1
ATOM 794 N N . GLY A 1 106 ? -5.173 8.301 1.886 1.00 87.50 106 GLY A N 1
ATOM 795 C CA . GLY A 1 106 ? -5.519 9.393 0.981 1.00 87.50 106 GLY A CA 1
ATOM 796 C C . GLY A 1 106 ? -5.015 9.216 -0.457 1.00 87.50 106 GLY A C 1
ATOM 797 O O . GLY A 1 106 ? -5.595 9.823 -1.358 1.00 87.50 106 GLY A O 1
ATOM 798 N N . LYS A 1 107 ? -3.973 8.404 -0.691 1.00 89.31 107 LYS A N 1
ATOM 799 C CA . LYS A 1 107 ? -3.414 8.142 -2.029 1.00 89.31 107 LYS A CA 1
ATOM 800 C C . LYS A 1 107 ? -4.298 7.170 -2.817 1.00 89.31 107 LYS A C 1
ATOM 802 O O . LYS A 1 107 ? -4.882 6.238 -2.259 1.00 89.31 107 LYS A O 1
ATOM 807 N N . ARG A 1 108 ? -4.359 7.336 -4.141 1.00 86.88 108 ARG A N 1
ATOM 808 C CA . ARG A 1 108 ? -4.938 6.319 -5.033 1.00 86.88 108 ARG A CA 1
ATOM 809 C C . ARG A 1 108 ? -3.949 5.165 -5.175 1.00 86.88 108 ARG A C 1
ATOM 811 O O . ARG A 1 108 ? -2.744 5.379 -5.134 1.00 86.88 108 ARG A O 1
ATOM 818 N N . GLN A 1 109 ? -4.449 3.946 -5.361 1.00 83.94 109 GLN A N 1
ATOM 819 C CA . GLN A 1 109 ? -3.591 2.757 -5.457 1.00 83.94 109 GLN A CA 1
ATOM 820 C C . GLN A 1 109 ? -2.645 2.796 -6.669 1.00 83.94 109 GLN A C 1
ATOM 822 O O . GLN A 1 109 ? -1.542 2.267 -6.610 1.00 83.94 109 GLN A O 1
ATOM 827 N N . GLU A 1 110 ? -3.053 3.448 -7.758 1.00 86.75 110 GLU A N 1
ATOM 828 C CA . GLU A 1 110 ? -2.206 3.667 -8.939 1.00 86.75 110 GLU A CA 1
ATOM 829 C C . GLU A 1 110 ? -0.970 4.530 -8.649 1.00 86.75 110 GLU A C 1
ATOM 831 O O . GLU A 1 110 ? 0.057 4.351 -9.299 1.00 86.75 110 GLU A O 1
ATOM 836 N N . ASP A 1 111 ? -1.045 5.385 -7.626 1.00 91.06 111 ASP A N 1
ATOM 837 C CA . ASP A 1 111 ? 0.050 6.247 -7.178 1.00 91.06 111 ASP A CA 1
ATOM 838 C C . ASP A 1 111 ? 0.928 5.570 -6.115 1.00 91.06 111 ASP A C 1
ATOM 840 O O . ASP A 1 111 ? 1.858 6.185 -5.588 1.00 91.06 111 ASP A O 1
ATOM 844 N N . TRP A 1 112 ? 0.621 4.325 -5.734 1.00 91.81 112 TRP A N 1
ATOM 845 C CA . TRP A 1 112 ? 1.417 3.618 -4.739 1.00 91.81 112 TRP A CA 1
ATOM 846 C C . TRP A 1 112 ? 2.760 3.230 -5.319 1.00 91.81 112 TRP A C 1
ATOM 848 O O . TRP A 1 112 ? 2.853 2.584 -6.364 1.00 91.81 112 TRP A O 1
ATOM 858 N N . THR A 1 113 ? 3.802 3.562 -4.576 1.00 94.44 113 THR A N 1
ATOM 859 C CA . THR A 1 113 ? 5.160 3.122 -4.859 1.00 94.44 113 THR A CA 1
ATOM 860 C C . THR A 1 113 ? 5.433 1.760 -4.224 1.00 94.44 113 THR A C 1
ATOM 862 O O . THR A 1 113 ? 4.719 1.295 -3.330 1.00 94.44 113 THR A O 1
ATOM 865 N N . VAL A 1 114 ? 6.510 1.106 -4.652 1.00 91.38 114 VAL A N 1
ATOM 866 C CA . VAL A 1 114 ? 6.993 -0.121 -4.001 1.00 91.38 114 VAL A CA 1
ATOM 867 C C . VAL A 1 114 ? 7.333 0.136 -2.538 1.00 91.38 114 VAL A C 1
ATOM 869 O O . VAL A 1 114 ? 7.091 -0.731 -1.697 1.00 91.38 114 VAL A O 1
ATOM 872 N N . ARG A 1 115 ? 7.861 1.325 -2.226 1.00 94.56 115 ARG A N 1
ATOM 873 C CA . ARG A 1 115 ? 8.147 1.727 -0.850 1.00 94.56 115 ARG A CA 1
ATOM 874 C C . ARG A 1 115 ? 6.878 1.774 -0.009 1.00 94.56 115 ARG A C 1
ATOM 876 O O . ARG A 1 115 ? 6.860 1.182 1.066 1.00 94.56 115 ARG A O 1
ATOM 883 N N . ASP A 1 116 ? 5.830 2.422 -0.517 1.00 93.00 116 ASP A N 1
ATOM 884 C CA . ASP A 1 116 ? 4.538 2.521 0.168 1.00 93.00 116 ASP A CA 1
ATOM 885 C C . ASP A 1 116 ? 4.005 1.119 0.513 1.00 93.00 116 ASP A C 1
ATOM 887 O O . ASP A 1 116 ? 3.641 0.852 1.657 1.00 93.00 116 ASP A O 1
ATOM 891 N N . LEU A 1 117 ? 4.037 0.188 -0.450 1.00 89.38 117 LEU A N 1
ATOM 892 C CA . LEU A 1 117 ? 3.604 -1.195 -0.230 1.00 89.38 117 LEU A CA 1
ATOM 893 C C . LEU A 1 117 ? 4.458 -1.920 0.822 1.00 89.38 117 LEU A C 1
ATOM 895 O O . LEU A 1 117 ? 3.910 -2.629 1.664 1.00 89.38 117 LEU A O 1
ATOM 899 N N . GLN A 1 118 ? 5.783 -1.752 0.797 1.00 90.06 118 GLN A N 1
ATOM 900 C CA . GLN A 1 118 ? 6.687 -2.350 1.790 1.00 90.06 118 GLN A CA 1
ATOM 901 C C . GLN A 1 118 ? 6.421 -1.816 3.200 1.00 90.06 118 GLN A C 1
ATOM 903 O O . GLN A 1 118 ? 6.400 -2.591 4.154 1.00 90.06 118 GLN A O 1
ATOM 908 N N . GLU A 1 119 ? 6.196 -0.509 3.339 1.00 91.50 119 GLU A N 1
ATOM 909 C CA . GLU A 1 119 ? 5.902 0.117 4.629 1.00 91.50 119 GLU A CA 1
ATOM 910 C C . GLU A 1 119 ? 4.533 -0.305 5.161 1.00 91.50 119 GLU A C 1
ATOM 912 O O . GLU A 1 119 ? 4.432 -0.703 6.321 1.00 91.50 119 GLU A O 1
ATOM 917 N N . VAL A 1 120 ? 3.497 -0.321 4.313 1.00 89.44 120 VAL A N 1
ATOM 918 C CA . VAL A 1 120 ? 2.190 -0.895 4.670 1.00 89.44 120 VAL A CA 1
ATOM 919 C C . VAL A 1 120 ? 2.366 -2.345 5.117 1.00 89.44 120 VAL A C 1
ATOM 921 O O . VAL A 1 120 ? 1.843 -2.731 6.160 1.00 89.44 120 VAL A O 1
ATOM 924 N N . SER A 1 121 ? 3.170 -3.127 4.395 1.00 86.56 121 SER A N 1
ATOM 925 C CA . SER A 1 121 ? 3.393 -4.535 4.727 1.00 86.56 121 SER A CA 1
ATOM 926 C C . SER A 1 121 ? 4.109 -4.752 6.058 1.00 86.56 121 SER A C 1
ATOM 928 O O . SER A 1 121 ? 3.873 -5.754 6.723 1.00 86.56 121 SER A O 1
ATOM 930 N N . ALA A 1 122 ? 4.954 -3.807 6.469 1.00 88.19 122 ALA A N 1
ATOM 931 C CA . ALA A 1 122 ? 5.629 -3.844 7.761 1.00 88.19 122 ALA A CA 1
ATOM 932 C C . ALA A 1 122 ? 4.729 -3.363 8.911 1.00 88.19 122 ALA A C 1
ATOM 934 O O . ALA A 1 122 ? 4.781 -3.907 10.011 1.00 88.19 122 ALA A O 1
ATOM 935 N N . VAL A 1 123 ? 3.906 -2.341 8.664 1.00 87.75 123 VAL A N 1
ATOM 936 C CA . VAL A 1 123 ? 3.062 -1.710 9.686 1.00 87.75 123 VAL A CA 1
ATOM 937 C C . VAL A 1 123 ? 1.854 -2.568 10.025 1.00 87.75 123 VAL A C 1
ATOM 939 O O . VAL A 1 123 ? 1.495 -2.707 11.192 1.00 87.75 123 VAL A O 1
ATOM 942 N N . VAL A 1 124 ? 1.190 -3.112 9.011 1.00 82.06 124 VAL A N 1
ATOM 943 C CA . VAL A 1 124 ? -0.131 -3.705 9.190 1.00 82.06 124 VAL A CA 1
ATOM 944 C C . VAL A 1 124 ? -0.132 -4.932 10.117 1.00 82.06 124 VAL A C 1
ATOM 946 O O . VAL A 1 124 ? -1.013 -4.984 10.977 1.00 82.06 124 VAL A O 1
ATOM 949 N N . PRO A 1 125 ? 0.847 -5.858 10.069 1.00 79.31 125 PRO A N 1
ATOM 950 C CA . PRO A 1 125 ? 0.937 -6.930 11.059 1.00 79.31 125 PRO A CA 1
ATOM 951 C C . PRO A 1 125 ? 0.999 -6.404 12.501 1.00 79.31 125 PRO A C 1
ATOM 953 O O . PRO A 1 125 ? 0.289 -6.915 13.364 1.00 79.31 125 PRO A O 1
ATOM 956 N N . ALA A 1 126 ? 1.727 -5.312 12.758 1.00 82.50 126 ALA A N 1
ATOM 957 C CA . ALA A 1 126 ? 1.768 -4.689 14.085 1.00 82.50 126 ALA A CA 1
ATOM 958 C C . ALA A 1 126 ? 0.405 -4.102 14.511 1.00 82.50 126 ALA A C 1
ATOM 960 O O . ALA A 1 126 ? 0.089 -4.062 15.700 1.00 82.50 126 ALA A O 1
ATOM 961 N N . LEU A 1 127 ? -0.449 -3.698 13.560 1.00 81.19 127 LEU A N 1
ATOM 962 C CA . LEU A 1 127 ? -1.831 -3.296 13.854 1.00 81.19 127 LEU A CA 1
ATOM 963 C C . LEU A 1 127 ? -2.675 -4.483 14.337 1.00 81.19 127 LEU A C 1
ATOM 965 O O . LEU A 1 127 ? -3.529 -4.313 15.203 1.00 81.19 127 LEU A O 1
ATOM 969 N N . THR A 1 128 ? -2.428 -5.696 13.838 1.00 78.81 128 THR A N 1
ATOM 970 C CA . THR A 1 128 ? -3.165 -6.887 14.296 1.00 78.81 128 THR A CA 1
ATOM 971 C C . THR A 1 128 ? -2.868 -7.232 15.761 1.00 78.81 128 THR A C 1
ATOM 973 O O . THR A 1 128 ? -3.757 -7.689 16.480 1.00 78.81 128 THR A O 1
ATOM 976 N N . GLU A 1 129 ? -1.661 -6.930 16.247 1.00 84.06 129 GLU A N 1
ATOM 977 C CA . GLU A 1 129 ? -1.243 -7.197 17.631 1.00 84.06 129 GLU A CA 1
ATOM 978 C C . GLU A 1 129 ? -1.876 -6.234 18.654 1.00 84.06 129 GLU A C 1
ATOM 980 O O . GLU A 1 129 ? -2.048 -6.568 19.830 1.00 84.06 129 GLU A O 1
ATOM 985 N N . MET A 1 130 ? -2.321 -5.052 18.216 1.00 81.94 130 MET A N 1
ATOM 986 C CA . MET A 1 130 ? -2.915 -4.023 19.083 1.00 81.94 130 MET A CA 1
ATOM 987 C C . MET A 1 130 ? -4.362 -4.319 19.531 1.00 81.94 130 MET A C 1
ATOM 989 O O . MET A 1 130 ? -5.042 -3.434 20.056 1.00 81.94 130 MET A O 1
ATOM 993 N N . HIS A 1 131 ? -4.836 -5.562 19.366 1.00 78.62 131 HIS A N 1
ATOM 994 C CA . HIS A 1 131 ? -6.195 -6.006 19.715 1.00 78.62 131 HIS A CA 1
ATOM 995 C C . HIS A 1 131 ? -7.296 -5.166 19.044 1.00 78.62 131 HIS A C 1
ATOM 997 O O . HIS A 1 131 ? -8.380 -4.962 19.599 1.00 78.62 131 HIS A O 1
ATOM 1003 N N . ILE A 1 132 ? -7.024 -4.659 17.843 1.00 83.00 132 ILE A N 1
ATOM 1004 C CA . ILE A 1 132 ? -8.037 -4.001 17.021 1.00 83.00 132 ILE A CA 1
ATOM 1005 C C . ILE A 1 132 ? -9.000 -5.076 16.514 1.00 83.00 132 ILE A C 1
ATOM 1007 O O . ILE A 1 132 ? -8.590 -6.172 16.133 1.00 83.00 132 ILE A O 1
ATOM 1011 N N . GLY A 1 133 ? -10.299 -4.774 16.528 1.00 83.62 133 GLY A N 1
ATOM 1012 C CA . GLY A 1 133 ? -11.314 -5.710 16.055 1.00 83.62 133 GLY A CA 1
ATOM 1013 C C . GLY A 1 133 ? -11.048 -6.127 14.608 1.00 83.62 133 GLY A C 1
ATOM 1014 O O . GLY A 1 133 ? -10.867 -5.278 13.734 1.00 83.62 133 GLY A O 1
ATOM 1015 N N . THR A 1 134 ? -11.080 -7.431 14.340 1.00 84.50 134 THR A N 1
ATOM 1016 C CA . THR A 1 134 ? -10.838 -8.003 13.005 1.00 84.50 134 THR A CA 1
ATOM 1017 C C . THR A 1 134 ? -11.759 -7.422 11.933 1.00 84.50 134 THR A C 1
ATOM 1019 O O . THR A 1 134 ? -11.329 -7.247 10.798 1.00 84.50 134 THR A O 1
ATOM 1022 N N . ALA A 1 135 ? -12.994 -7.050 12.289 1.00 87.31 135 ALA A N 1
ATOM 1023 C CA . ALA A 1 135 ? -13.937 -6.388 11.386 1.00 87.31 135 ALA A CA 1
ATOM 1024 C C . ALA A 1 135 ? -13.421 -5.030 10.873 1.00 87.31 135 ALA A C 1
ATOM 1026 O O . ALA A 1 135 ? -13.530 -4.740 9.688 1.00 87.31 135 ALA A O 1
ATOM 1027 N N . VAL A 1 136 ? -12.810 -4.225 11.749 1.00 88.12 136 VAL A N 1
ATOM 1028 C CA . VAL A 1 136 ? -12.254 -2.908 11.395 1.00 88.12 136 VAL A CA 1
ATOM 1029 C C . VAL A 1 136 ? -11.005 -3.063 10.533 1.00 88.12 136 VAL A C 1
ATOM 1031 O O . VAL A 1 136 ? -10.821 -2.322 9.573 1.00 88.12 136 VAL A O 1
ATOM 1034 N N . LEU A 1 137 ? -10.160 -4.048 10.851 1.00 86.25 137 LEU A N 1
ATOM 1035 C CA . LEU A 1 137 ? -8.996 -4.371 10.027 1.00 86.25 137 LEU A CA 1
ATOM 1036 C C . LEU A 1 137 ? -9.418 -4.871 8.643 1.00 86.25 137 LEU A C 1
ATOM 1038 O O . LEU A 1 137 ? -8.868 -4.412 7.654 1.00 86.25 137 LEU A O 1
ATOM 1042 N N . SER A 1 138 ? -10.430 -5.734 8.557 1.00 87.69 138 SER A N 1
ATOM 1043 C CA . SER A 1 138 ? -10.951 -6.221 7.271 1.00 87.69 138 SER A CA 1
ATOM 1044 C C . SER A 1 138 ? -11.477 -5.066 6.416 1.00 87.69 138 SER A C 1
ATOM 1046 O O . SER A 1 138 ? -11.111 -4.947 5.253 1.00 87.69 138 SER A O 1
ATOM 1048 N N . GLU A 1 139 ? -12.243 -4.151 7.017 1.00 89.50 139 GLU A N 1
ATOM 1049 C CA . GLU A 1 139 ? -12.722 -2.942 6.338 1.00 89.50 139 GLU A CA 1
ATOM 1050 C C . GLU A 1 139 ? -11.562 -2.040 5.880 1.00 89.50 139 GLU A C 1
ATOM 1052 O O . GLU A 1 139 ? -11.577 -1.509 4.770 1.00 89.50 139 GLU A O 1
ATOM 1057 N N . PHE A 1 140 ? -10.525 -1.884 6.710 1.00 88.94 140 PHE A N 1
ATOM 1058 C CA . PHE A 1 140 ? -9.321 -1.144 6.338 1.00 88.94 140 PHE A CA 1
ATOM 1059 C C . PHE A 1 140 ? -8.599 -1.784 5.146 1.00 88.94 140 PHE A C 1
ATOM 1061 O O . PHE A 1 140 ? -8.210 -1.076 4.219 1.00 88.94 140 PHE A O 1
ATOM 1068 N N . TYR A 1 141 ? -8.457 -3.109 5.136 1.00 88.12 141 TYR A N 1
ATOM 1069 C CA . TYR A 1 141 ? -7.856 -3.849 4.027 1.00 88.12 141 TYR A CA 1
ATOM 1070 C C . TYR A 1 141 ? -8.653 -3.680 2.737 1.00 88.12 141 TYR A C 1
ATOM 1072 O O . TYR A 1 141 ? -8.077 -3.319 1.713 1.00 88.12 141 TYR A O 1
ATOM 1080 N N . GLU A 1 142 ? -9.973 -3.856 2.792 1.00 87.94 142 GLU A N 1
ATOM 1081 C CA . GLU A 1 142 ? -10.859 -3.662 1.642 1.00 87.94 142 GLU A CA 1
ATOM 1082 C C . GLU A 1 142 ? -10.764 -2.236 1.097 1.00 87.94 1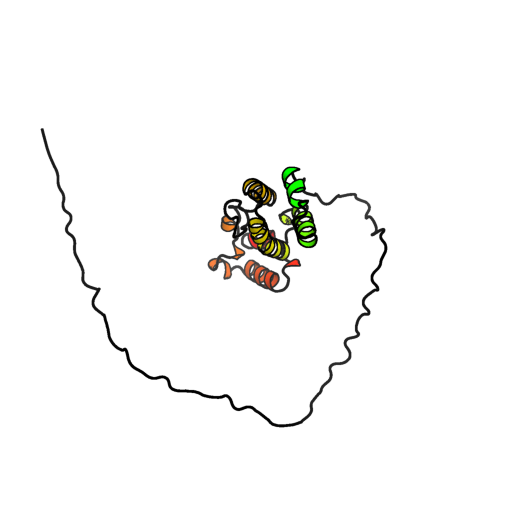42 GLU A C 1
ATOM 1084 O O . GLU A 1 142 ? -10.601 -2.031 -0.108 1.00 87.94 142 GLU A O 1
ATOM 1089 N N . PHE A 1 143 ? -10.785 -1.236 1.983 1.00 88.38 143 PHE A N 1
ATOM 1090 C CA . PHE A 1 143 ? -10.602 0.156 1.591 1.00 88.38 143 PHE A CA 1
ATOM 1091 C C . PHE A 1 143 ? -9.265 0.365 0.880 1.00 88.38 143 PHE A C 1
ATOM 1093 O O . PHE A 1 143 ? -9.207 1.040 -0.146 1.00 88.38 143 PHE A O 1
ATOM 1100 N N . MET A 1 144 ? -8.199 -0.255 1.374 1.00 86.00 144 MET A N 1
ATOM 1101 C CA . MET A 1 144 ? -6.856 -0.197 0.801 1.00 86.00 144 MET A CA 1
ATOM 1102 C C . MET A 1 144 ? -6.675 -1.079 -0.448 1.00 86.00 144 MET A C 1
ATOM 1104 O O . MET A 1 144 ? -5.605 -1.060 -1.054 1.00 86.00 144 MET A O 1
ATOM 1108 N N . ASN A 1 145 ? -7.713 -1.816 -0.859 1.00 86.69 145 ASN A N 1
ATOM 1109 C CA . ASN A 1 145 ? -7.670 -2.837 -1.908 1.00 86.69 145 ASN A CA 1
ATOM 1110 C C . ASN A 1 145 ? -6.585 -3.913 -1.664 1.00 86.69 145 ASN A C 1
ATOM 1112 O O . ASN A 1 145 ? -5.921 -4.392 -2.591 1.00 86.69 145 ASN A O 1
ATOM 1116 N N . LEU A 1 146 ? -6.395 -4.253 -0.389 1.00 86.00 146 LEU A N 1
ATOM 1117 C CA . LEU A 1 146 ? -5.608 -5.381 0.102 1.00 86.00 146 LEU A CA 1
ATOM 1118 C C . LEU A 1 146 ? -6.528 -6.587 0.320 1.00 86.00 146 LEU A C 1
ATOM 1120 O O . LEU A 1 146 ? -7.739 -6.429 0.461 1.00 86.00 146 LEU A O 1
ATOM 1124 N N . ASP A 1 147 ? -5.961 -7.790 0.359 1.00 84.88 147 ASP A N 1
ATOM 1125 C CA . ASP A 1 147 ? -6.723 -9.014 0.610 1.00 84.88 147 ASP A CA 1
ATOM 1126 C C . ASP A 1 147 ? -7.070 -9.163 2.107 1.00 84.88 147 ASP A C 1
ATOM 1128 O O . ASP A 1 147 ? -6.172 -9.447 2.909 1.00 84.88 147 ASP A O 1
ATOM 1132 N N . PRO A 1 148 ? -8.349 -9.019 2.517 1.00 82.06 148 PRO A N 1
ATOM 1133 C CA . PRO A 1 148 ? -8.739 -9.141 3.920 1.00 82.06 148 PRO A CA 1
ATOM 1134 C C . PRO A 1 148 ? -8.576 -10.569 4.463 1.00 82.06 148 PRO A C 1
ATOM 1136 O O . PRO A 1 148 ? -8.539 -10.754 5.679 1.00 82.06 148 PRO A O 1
ATOM 1139 N N . ALA A 1 149 ? -8.456 -11.586 3.598 1.00 82.12 149 ALA A N 1
ATOM 1140 C CA . ALA A 1 149 ? -8.203 -12.960 4.026 1.00 82.12 149 ALA A CA 1
ATOM 1141 C C . ALA A 1 149 ? -6.769 -13.159 4.551 1.00 82.12 149 ALA A C 1
ATOM 1143 O O . ALA A 1 149 ? -6.513 -14.110 5.292 1.00 82.12 149 ALA A O 1
ATOM 1144 N N . SER A 1 150 ? -5.843 -12.255 4.210 1.00 78.81 150 SER A N 1
ATOM 1145 C CA . SER A 1 150 ? -4.427 -12.337 4.567 1.00 78.81 150 SER A CA 1
ATOM 1146 C C . SER A 1 150 ? -4.018 -11.230 5.547 1.00 78.81 150 SER A C 1
ATOM 1148 O O . SER A 1 150 ? -3.189 -10.366 5.262 1.00 78.81 150 SER A O 1
ATOM 1150 N N . LEU A 1 151 ? -4.598 -11.261 6.753 1.00 72.25 151 LEU A N 1
ATOM 1151 C CA . LEU A 1 151 ? -4.342 -10.255 7.799 1.00 72.25 151 LEU A CA 1
ATOM 1152 C C . LEU A 1 151 ? -2.881 -10.211 8.291 1.00 72.25 151 LEU A C 1
ATOM 1154 O O . LEU A 1 151 ? -2.439 -9.192 8.806 1.00 72.25 151 LEU A O 1
ATOM 1158 N N . PHE A 1 152 ? -2.122 -11.297 8.146 1.00 72.62 152 PHE A N 1
ATOM 1159 C CA . PHE A 1 152 ? -0.733 -11.376 8.632 1.00 72.62 152 PHE A CA 1
ATOM 1160 C C . PHE A 1 152 ? 0.316 -11.225 7.531 1.00 72.62 152 PHE A C 1
ATOM 1162 O O . PHE A 1 152 ? 1.491 -11.026 7.822 1.00 72.62 152 PHE A O 1
ATOM 1169 N N . ASP A 1 153 ? -0.111 -11.306 6.277 1.00 75.94 153 ASP A N 1
ATOM 1170 C CA . ASP A 1 153 ? 0.730 -11.101 5.107 1.00 75.94 153 ASP A CA 1
ATOM 1171 C C . ASP A 1 153 ? -0.075 -10.231 4.141 1.00 75.94 153 ASP A C 1
ATOM 1173 O O . ASP A 1 153 ? -0.810 -10.776 3.316 1.00 75.94 153 ASP A O 1
ATOM 1177 N N . PRO A 1 154 ? -0.072 -8.897 4.319 1.00 69.81 154 PRO A N 1
ATOM 1178 C CA . PRO A 1 154 ? -0.896 -7.987 3.538 1.00 69.81 154 PRO A CA 1
ATOM 1179 C C . PRO A 1 154 ? -0.500 -8.080 2.070 1.00 69.81 154 PRO A C 1
ATOM 1181 O O . PRO A 1 154 ? 0.443 -7.462 1.583 1.00 69.81 154 PRO A O 1
ATOM 1184 N N . GLN A 1 155 ? -1.266 -8.888 1.362 1.00 77.75 155 GLN A N 1
ATOM 1185 C CA . GLN A 1 155 ? -1.167 -9.034 -0.063 1.00 77.75 155 GLN A CA 1
ATOM 1186 C C . GLN A 1 155 ? -2.087 -8.005 -0.705 1.00 77.75 155 GLN A C 1
ATOM 1188 O O . GLN A 1 155 ? -3.131 -7.634 -0.160 1.00 77.75 155 GLN A O 1
ATOM 1193 N N . LEU A 1 156 ? -1.702 -7.535 -1.887 1.00 76.19 156 LEU A N 1
ATOM 1194 C CA . LEU A 1 156 ? -2.641 -6.828 -2.750 1.00 76.19 156 LEU A CA 1
ATOM 1195 C C . LEU A 1 156 ? -3.860 -7.758 -2.980 1.00 76.19 156 LEU A C 1
ATOM 1197 O O . LEU A 1 156 ? -3.737 -8.972 -2.843 1.00 76.19 156 LEU A O 1
ATOM 1201 N N . GLY A 1 157 ? -5.060 -7.231 -3.232 1.00 71.81 157 GLY A N 1
ATOM 1202 C CA . GLY A 1 157 ? -6.269 -8.067 -3.349 1.00 71.81 157 GLY A CA 1
ATOM 1203 C C . GLY A 1 157 ? -6.145 -9.194 -4.390 1.00 71.81 157 GLY A C 1
ATOM 1204 O O . GLY A 1 157 ? -5.273 -9.139 -5.249 1.00 71.81 157 GLY A O 1
ATOM 1205 N N . SER A 1 158 ? -7.037 -10.191 -4.360 1.00 63.53 158 SER A N 1
ATOM 1206 C CA . SER A 1 158 ? -7.023 -11.436 -5.172 1.00 63.53 158 SER A CA 1
ATOM 1207 C C . SER A 1 158 ? -6.646 -11.305 -6.661 1.00 63.53 158 SER A C 1
ATOM 1209 O O . SER A 1 158 ? -6.106 -12.241 -7.252 1.00 63.53 158 SER A O 1
ATOM 1211 N N . ASN A 1 159 ? -6.857 -10.140 -7.269 1.00 61.50 159 ASN A N 1
ATOM 1212 C CA . ASN A 1 159 ? -6.442 -9.847 -8.638 1.00 61.50 159 ASN A CA 1
ATOM 1213 C C . ASN A 1 159 ? -4.920 -9.708 -8.813 1.00 61.50 159 ASN A C 1
ATOM 1215 O O . ASN A 1 159 ? -4.432 -9.880 -9.922 1.00 61.50 159 ASN A O 1
ATOM 1219 N N . TRP A 1 160 ? -4.151 -9.434 -7.757 1.00 66.38 160 TRP A N 1
ATOM 1220 C CA . TRP A 1 160 ? -2.716 -9.177 -7.863 1.00 66.38 160 TRP A CA 1
ATOM 1221 C C . TRP A 1 160 ? -1.919 -10.421 -8.220 1.00 66.38 160 TRP A C 1
ATOM 1223 O O . TRP A 1 160 ? -1.017 -10.322 -9.033 1.00 66.38 160 TRP A O 1
ATOM 1233 N N . GLN A 1 161 ? -2.224 -11.600 -7.665 1.00 58.56 161 GLN A N 1
ATOM 1234 C CA . GLN A 1 161 ? -1.495 -12.815 -8.045 1.00 58.56 161 GLN A CA 1
ATOM 1235 C C . GLN A 1 161 ? -1.790 -13.174 -9.505 1.00 58.56 161 GLN A C 1
ATOM 1237 O O . GLN A 1 161 ? -0.919 -13.688 -10.201 1.00 58.56 161 GLN A O 1
ATOM 1242 N N . ALA A 1 162 ? -3.006 -12.868 -9.972 1.00 59.03 162 ALA A N 1
ATOM 1243 C CA . ALA A 1 162 ? -3.421 -13.089 -11.351 1.00 59.03 162 ALA A CA 1
ATOM 1244 C C . ALA A 1 162 ? -2.779 -12.093 -12.334 1.00 59.03 162 ALA A C 1
ATOM 1246 O O . ALA A 1 162 ? -2.489 -12.474 -13.465 1.00 59.03 162 ALA A O 1
ATOM 1247 N N . THR A 1 163 ? -2.531 -10.844 -11.920 1.00 59.41 163 THR A N 1
ATOM 1248 C CA . THR A 1 163 ? -1.938 -9.805 -12.781 1.00 59.41 163 THR A CA 1
ATOM 1249 C C . THR A 1 163 ? -0.431 -9.638 -12.600 1.00 59.41 163 THR A C 1
ATOM 1251 O O . THR A 1 163 ? 0.238 -9.175 -13.517 1.00 59.41 163 THR A O 1
ATOM 1254 N N . SER A 1 164 ? 0.144 -10.045 -11.466 1.00 60.09 164 SER A N 1
ATOM 1255 C CA . SER A 1 164 ? 1.547 -9.797 -11.116 1.00 60.09 164 SER A CA 1
ATOM 1256 C C . SER A 1 164 ? 2.496 -10.727 -11.861 1.00 60.09 164 SER A C 1
ATOM 1258 O O . SER A 1 164 ? 3.042 -11.709 -11.355 1.00 60.09 164 SER A O 1
ATOM 1260 N N . THR A 1 165 ? 2.756 -10.343 -13.101 1.00 67.62 165 THR A N 1
ATOM 1261 C CA . THR A 1 165 ? 3.779 -10.930 -13.963 1.00 67.62 165 THR A CA 1
ATOM 1262 C C . THR A 1 165 ? 5.201 -10.702 -13.441 1.00 67.62 165 THR A C 1
ATOM 1264 O O . THR A 1 165 ? 6.115 -11.438 -13.821 1.00 67.62 165 THR A O 1
ATOM 1267 N N . ALA A 1 166 ? 5.396 -9.735 -12.535 1.00 65.31 166 ALA A N 1
ATOM 1268 C CA . ALA A 1 166 ? 6.694 -9.381 -11.971 1.00 65.31 166 ALA A CA 1
ATOM 1269 C C . ALA A 1 166 ? 7.357 -10.502 -11.162 1.00 65.31 166 ALA A C 1
ATOM 1271 O O . ALA A 1 166 ? 8.587 -10.579 -11.151 1.00 65.31 166 ALA A O 1
ATOM 1272 N N . PHE A 1 167 ? 6.599 -11.360 -10.475 1.00 65.56 167 PHE A N 1
ATOM 1273 C CA . PHE A 1 167 ? 7.180 -12.398 -9.611 1.00 65.56 167 PHE A CA 1
ATOM 1274 C C . PHE A 1 167 ? 7.231 -13.787 -10.254 1.00 65.56 167 PHE A C 1
ATOM 1276 O O . PHE A 1 167 ? 7.894 -14.666 -9.704 1.00 65.56 167 PHE A O 1
ATOM 1283 N N . ASP A 1 168 ? 6.645 -13.971 -11.442 1.00 70.12 168 ASP A N 1
ATOM 1284 C CA . ASP A 1 168 ? 6.744 -15.229 -12.184 1.00 70.12 168 ASP A CA 1
ATOM 1285 C C . ASP A 1 168 ? 8.187 -15.435 -12.706 1.00 70.12 168 ASP A C 1
ATOM 1287 O O . ASP A 1 168 ? 8.682 -14.632 -13.509 1.00 70.12 168 ASP A O 1
ATOM 1291 N N . PRO A 1 169 ? 8.897 -16.510 -12.301 1.00 68.19 169 PRO A N 1
ATOM 1292 C CA . PRO A 1 169 ? 10.233 -16.812 -12.813 1.00 68.19 169 PRO A CA 1
ATOM 1293 C C . PRO A 1 169 ? 10.263 -17.035 -14.334 1.00 68.19 169 PRO A C 1
ATOM 1295 O O . PRO A 1 169 ? 11.306 -16.831 -14.958 1.00 68.19 169 PRO A O 1
ATOM 1298 N N . ARG A 1 170 ? 9.141 -17.409 -14.964 1.00 69.44 170 ARG A N 1
ATOM 1299 C CA . ARG A 1 170 ? 9.032 -17.584 -16.422 1.00 69.44 170 ARG A CA 1
ATOM 1300 C C . ARG A 1 170 ? 9.083 -16.250 -17.167 1.00 69.44 170 ARG A C 1
ATOM 1302 O O . ARG A 1 170 ? 9.626 -16.196 -18.273 1.00 69.44 170 ARG A O 1
ATOM 1309 N N . ASN A 1 171 ? 8.632 -15.169 -16.530 1.00 68.25 171 ASN A N 1
ATOM 1310 C CA . ASN A 1 171 ? 8.702 -13.807 -17.061 1.00 68.25 171 ASN A CA 1
ATOM 1311 C C . ASN A 1 171 ? 10.061 -13.128 -16.878 1.00 68.25 171 ASN A C 1
ATOM 1313 O O . ASN A 1 171 ? 10.244 -12.000 -17.330 1.00 68.25 171 ASN A O 1
ATOM 1317 N N . ALA A 1 172 ? 11.069 -13.819 -16.333 1.00 66.44 172 ALA A N 1
ATOM 1318 C CA . ALA A 1 172 ? 12.447 -13.319 -16.312 1.00 66.44 172 ALA A CA 1
ATOM 1319 C C . ALA A 1 172 ? 13.011 -13.026 -17.722 1.00 66.44 172 ALA A C 1
ATOM 1321 O O . ALA A 1 172 ? 14.001 -12.310 -17.857 1.00 66.44 172 ALA A O 1
ATOM 1322 N N . ARG A 1 173 ? 12.378 -13.560 -18.778 1.00 71.25 173 ARG A N 1
ATOM 1323 C CA . ARG A 1 173 ? 12.710 -13.270 -20.183 1.00 71.25 173 ARG A CA 1
ATOM 1324 C C . ARG A 1 173 ? 12.188 -11.913 -20.663 1.00 71.25 173 ARG A C 1
ATOM 1326 O O . ARG A 1 173 ? 12.715 -11.387 -21.642 1.00 71.25 173 ARG A O 1
ATOM 1333 N N . ASN A 1 174 ? 11.197 -11.332 -19.986 1.00 83.69 174 ASN A N 1
ATOM 1334 C CA . ASN A 1 174 ? 10.715 -9.994 -20.292 1.00 83.69 174 ASN A CA 1
ATOM 1335 C C . ASN A 1 174 ? 11.713 -8.960 -19.741 1.00 83.69 174 ASN A C 1
ATOM 1337 O O . ASN A 1 174 ? 11.812 -8.730 -18.531 1.00 83.69 174 ASN A O 1
ATOM 1341 N N . ARG A 1 175 ? 12.469 -8.328 -20.651 1.00 86.88 175 ARG A N 1
ATOM 1342 C CA . ARG A 1 175 ? 13.492 -7.327 -20.305 1.00 86.88 175 ARG A CA 1
ATOM 1343 C C . ARG A 1 175 ? 12.911 -6.150 -19.522 1.00 86.88 175 ARG A C 1
ATOM 1345 O O . ARG A 1 175 ? 13.582 -5.657 -18.620 1.00 86.88 175 ARG A O 1
ATOM 1352 N N . ARG A 1 176 ? 11.680 -5.722 -19.825 1.00 88.19 176 ARG A N 1
ATOM 1353 C CA . ARG A 1 176 ? 11.016 -4.612 -19.126 1.00 88.19 176 ARG A CA 1
ATOM 1354 C C . ARG A 1 176 ? 10.763 -4.970 -17.665 1.00 88.19 176 ARG A C 1
ATOM 1356 O O . ARG A 1 176 ? 11.212 -4.241 -16.786 1.00 88.19 176 ARG A O 1
ATOM 1363 N N . CYS A 1 177 ? 10.136 -6.118 -17.403 1.00 86.94 177 CYS A N 1
ATOM 1364 C CA . CYS A 1 177 ? 9.927 -6.604 -16.036 1.00 86.94 177 CYS A CA 1
ATOM 1365 C C . CYS A 1 177 ? 11.249 -6.743 -15.269 1.00 86.94 177 CYS A C 1
ATOM 1367 O O . CYS A 1 177 ? 11.334 -6.349 -14.107 1.00 86.94 177 CYS A O 1
ATOM 1369 N N . ALA A 1 178 ? 12.300 -7.264 -15.908 1.00 86.50 178 ALA A N 1
ATOM 1370 C CA . ALA A 1 178 ? 13.610 -7.391 -15.273 1.00 86.50 178 ALA A CA 1
ATOM 1371 C C . ALA A 1 178 ? 14.197 -6.026 -14.864 1.00 86.50 178 ALA A C 1
ATOM 1373 O O . ALA A 1 178 ? 14.675 -5.886 -13.738 1.00 86.50 178 ALA A O 1
ATOM 1374 N N . LEU A 1 179 ? 14.116 -5.015 -15.737 1.00 89.88 179 LEU A N 1
ATOM 1375 C CA . LEU A 1 179 ? 14.590 -3.657 -15.448 1.00 89.88 179 LEU A CA 1
ATOM 1376 C C . LEU A 1 179 ? 13.805 -3.006 -14.307 1.00 89.88 179 LEU A C 1
ATOM 1378 O O . LEU A 1 179 ? 14.419 -2.515 -13.362 1.00 89.88 179 LEU A O 1
ATOM 1382 N N . ILE A 1 180 ? 12.471 -3.069 -14.347 1.00 90.62 180 ILE A N 1
ATOM 1383 C CA . ILE A 1 180 ? 11.615 -2.500 -13.295 1.00 90.62 180 ILE A CA 1
ATOM 1384 C C . ILE A 1 180 ? 11.898 -3.183 -11.948 1.00 90.62 180 ILE A C 1
ATOM 1386 O O . ILE A 1 180 ? 12.002 -2.508 -10.929 1.00 90.62 180 ILE A O 1
ATOM 1390 N N . ARG A 1 181 ? 12.124 -4.505 -11.920 1.00 88.56 181 ARG A N 1
ATOM 1391 C CA . ARG A 1 181 ? 12.510 -5.220 -10.687 1.00 88.56 181 ARG A CA 1
ATOM 1392 C C . ARG A 1 181 ? 13.861 -4.772 -10.137 1.00 88.56 181 ARG A C 1
ATOM 1394 O O . ARG A 1 181 ? 14.008 -4.659 -8.922 1.00 88.56 181 ARG A O 1
ATOM 1401 N N . VAL A 1 182 ? 14.856 -4.550 -10.998 1.00 90.88 182 VAL A N 1
ATOM 1402 C CA . VAL A 1 182 ? 16.164 -4.024 -10.571 1.00 90.88 182 VAL A CA 1
ATOM 1403 C C . VAL A 1 182 ? 16.002 -2.612 -10.017 1.00 90.88 182 VAL A C 1
ATOM 1405 O O . VAL A 1 182 ? 16.505 -2.326 -8.931 1.00 90.88 182 VAL A O 1
ATOM 1408 N N . GLN A 1 183 ? 15.243 -1.763 -10.709 1.00 92.94 183 GLN A N 1
ATOM 1409 C CA . GLN A 1 183 ? 14.964 -0.401 -10.275 1.00 92.94 183 GLN A CA 1
ATOM 1410 C C . GLN A 1 183 ? 14.217 -0.372 -8.940 1.00 92.94 183 GLN A C 1
ATOM 1412 O O . GLN A 1 183 ? 14.634 0.353 -8.049 1.00 92.94 183 GLN A O 1
ATOM 1417 N N . ALA A 1 184 ? 13.204 -1.218 -8.743 1.00 91.88 184 ALA A N 1
ATOM 1418 C CA . ALA A 1 184 ? 12.446 -1.306 -7.494 1.00 91.88 184 ALA A CA 1
ATOM 1419 C C . ALA A 1 184 ? 13.325 -1.669 -6.287 1.00 91.88 184 ALA A C 1
ATOM 1421 O O . ALA A 1 184 ? 13.060 -1.237 -5.170 1.00 91.88 184 ALA A O 1
ATOM 1422 N N . ARG A 1 185 ? 14.392 -2.453 -6.499 1.00 90.94 185 ARG A N 1
ATOM 1423 C CA . ARG A 1 185 ? 15.368 -2.780 -5.445 1.00 90.94 185 ARG A CA 1
ATOM 1424 C C . ARG A 1 185 ? 16.321 -1.627 -5.146 1.00 90.94 185 ARG A C 1
ATOM 1426 O O . ARG A 1 185 ? 16.760 -1.491 -4.011 1.00 90.94 185 ARG A O 1
ATOM 1433 N N . GLN A 1 186 ? 16.687 -0.851 -6.163 1.00 95.56 186 GLN A N 1
ATOM 1434 C CA . GLN A 1 186 ? 17.639 0.255 -6.031 1.00 95.56 186 GLN A CA 1
ATOM 1435 C C . GLN A 1 186 ? 16.973 1.542 -5.535 1.00 95.56 186 GLN A C 1
ATOM 1437 O O . GLN A 1 186 ? 17.565 2.272 -4.746 1.00 95.56 186 GLN A O 1
ATOM 1442 N N . ASN A 1 187 ? 15.761 1.821 -6.010 1.00 96.38 187 ASN A N 1
ATOM 1443 C CA . ASN A 1 187 ? 14.975 3.004 -5.704 1.00 96.38 187 ASN A CA 1
ATOM 1444 C C . ASN A 1 187 ? 13.474 2.640 -5.663 1.00 96.38 187 ASN A C 1
ATOM 1446 O O . ASN A 1 187 ? 12.782 2.761 -6.680 1.00 96.38 187 ASN A O 1
ATOM 1450 N N . PRO A 1 188 ? 12.969 2.165 -4.509 1.00 93.81 188 PRO A N 1
ATOM 1451 C CA . PRO A 1 188 ? 11.578 1.739 -4.365 1.00 93.81 188 PRO A CA 1
ATOM 1452 C C . PRO A 1 188 ? 10.575 2.902 -4.432 1.00 93.81 188 PRO A C 1
ATOM 1454 O O . PRO A 1 188 ? 9.403 2.660 -4.710 1.00 93.81 188 PRO A O 1
ATOM 1457 N N . ASP A 1 189 ? 11.020 4.145 -4.227 1.00 96.25 189 ASP A N 1
ATOM 1458 C CA . ASP A 1 189 ? 10.177 5.348 -4.286 1.00 96.25 189 ASP A CA 1
ATOM 1459 C C . ASP A 1 189 ? 9.850 5.766 -5.727 1.00 96.25 189 ASP A C 1
ATOM 1461 O O . ASP A 1 189 ? 8.872 6.463 -5.978 1.00 96.25 189 ASP A O 1
ATOM 1465 N N . ALA A 1 190 ? 10.678 5.356 -6.691 1.00 93.88 190 ALA A N 1
ATOM 1466 C CA . ALA A 1 190 ? 10.525 5.731 -8.097 1.00 93.88 190 ALA A CA 1
ATOM 1467 C C . ALA A 1 190 ? 9.707 4.726 -8.920 1.00 93.88 190 ALA A C 1
ATOM 1469 O O . ALA A 1 190 ? 9.463 4.974 -10.099 1.00 93.88 190 ALA A O 1
ATOM 1470 N N . VAL A 1 191 ? 9.345 3.577 -8.345 1.00 93.88 191 VAL A N 1
ATOM 1471 C CA . VAL A 1 191 ? 8.629 2.512 -9.054 1.00 93.88 191 VAL A CA 1
ATOM 1472 C C . VAL A 1 191 ? 7.224 2.397 -8.501 1.00 93.88 191 VAL A C 1
ATOM 1474 O O . VAL A 1 191 ? 7.048 2.149 -7.308 1.00 93.88 191 VAL A O 1
ATOM 1477 N N . LEU A 1 192 ? 6.234 2.530 -9.380 1.00 93.25 192 LEU A N 1
ATOM 1478 C CA . LEU A 1 192 ? 4.840 2.315 -9.027 1.00 93.25 192 LEU A CA 1
ATOM 1479 C C . LEU A 1 192 ? 4.546 0.818 -8.914 1.00 93.25 192 LEU A C 1
ATOM 1481 O O . LEU A 1 192 ? 5.037 -0.002 -9.695 1.00 93.25 192 LEU A O 1
ATOM 1485 N N . VAL A 1 193 ? 3.688 0.453 -7.965 1.00 89.94 193 VAL A N 1
ATOM 1486 C CA . VAL A 1 193 ? 3.161 -0.910 -7.830 1.00 89.94 193 VAL A CA 1
ATOM 1487 C C . VAL A 1 193 ? 2.468 -1.322 -9.125 1.00 89.94 193 VAL A C 1
ATOM 1489 O O . VAL A 1 193 ? 2.687 -2.427 -9.614 1.00 89.94 193 VAL A O 1
ATOM 1492 N N . ASN A 1 194 ? 1.701 -0.414 -9.730 1.00 88.81 194 ASN A N 1
ATOM 1493 C CA . ASN A 1 194 ? 1.000 -0.671 -10.983 1.00 88.81 194 ASN A CA 1
ATOM 1494 C C . ASN A 1 194 ? 1.956 -1.016 -12.143 1.00 88.81 194 ASN A C 1
ATOM 1496 O O . ASN A 1 194 ? 1.661 -1.907 -12.937 1.00 88.81 194 ASN A O 1
ATOM 1500 N N . ASP A 1 195 ? 3.129 -0.381 -12.212 1.00 89.50 195 ASP A N 1
ATOM 1501 C CA . ASP A 1 195 ? 4.138 -0.688 -13.235 1.00 89.50 195 ASP A CA 1
ATOM 1502 C C . ASP A 1 195 ? 4.733 -2.086 -13.057 1.00 89.50 195 ASP A C 1
ATOM 1504 O O . ASP A 1 195 ? 5.035 -2.759 -14.043 1.00 89.50 195 ASP A O 1
ATOM 1508 N N . LEU A 1 196 ? 4.895 -2.540 -11.809 1.00 86.19 196 LEU A N 1
ATOM 1509 C CA . LEU A 1 196 ? 5.308 -3.913 -11.519 1.00 86.19 196 LEU A CA 1
ATOM 1510 C C . LEU A 1 196 ? 4.224 -4.920 -11.890 1.00 86.19 196 LEU A C 1
ATOM 1512 O O . LEU A 1 196 ? 4.544 -5.960 -12.459 1.00 86.19 196 LEU A O 1
ATOM 1516 N N . LEU A 1 197 ? 2.960 -4.628 -11.584 1.00 84.25 197 LEU A N 1
ATOM 1517 C CA . LEU A 1 197 ? 1.854 -5.523 -11.922 1.00 84.25 197 LEU A CA 1
ATOM 1518 C C . LEU A 1 197 ? 1.736 -5.681 -13.448 1.00 84.25 197 LEU A C 1
ATOM 1520 O O . LEU A 1 197 ? 1.712 -6.801 -13.949 1.00 84.25 197 LEU A O 1
ATOM 1524 N N . ASN A 1 198 ? 1.802 -4.576 -14.195 1.00 85.88 198 ASN A N 1
ATOM 1525 C CA . ASN A 1 198 ? 1.535 -4.561 -15.638 1.00 85.88 198 ASN A CA 1
ATOM 1526 C C . ASN A 1 198 ? 2.796 -4.654 -16.518 1.00 85.88 198 ASN A C 1
ATOM 1528 O O . ASN A 1 198 ? 2.744 -4.398 -17.723 1.00 85.88 198 ASN A O 1
ATOM 1532 N N . CYS A 1 199 ? 3.960 -5.011 -15.965 1.00 84.81 199 CYS A N 1
ATOM 1533 C CA . CYS A 1 199 ? 5.210 -5.035 -16.737 1.00 84.81 199 CYS A CA 1
ATOM 1534 C C . CYS A 1 199 ? 5.211 -6.076 -17.880 1.00 84.81 199 CYS A C 1
ATOM 1536 O O . CYS A 1 199 ? 6.037 -5.976 -18.794 1.00 84.81 199 CYS A O 1
ATOM 1538 N N . GLY A 1 200 ? 4.313 -7.068 -17.815 1.00 75.25 200 GLY A N 1
ATOM 1539 C CA . GLY A 1 200 ? 4.167 -8.162 -18.773 1.00 75.25 200 GLY A CA 1
ATOM 1540 C C . GLY A 1 200 ? 3.335 -7.860 -20.024 1.00 75.25 200 GLY A C 1
ATOM 1541 O O . GLY A 1 200 ? 3.430 -8.624 -20.977 1.00 75.25 200 GLY A O 1
ATOM 1542 N N . GLU A 1 201 ? 2.558 -6.773 -20.053 1.00 67.94 201 GLU A N 1
ATOM 1543 C CA . GLU A 1 201 ? 1.607 -6.456 -21.140 1.00 67.94 201 GLU A CA 1
ATOM 1544 C C . GLU A 1 201 ? 2.241 -5.705 -22.336 1.00 67.94 201 GLU A C 1
ATOM 1546 O O . GLU A 1 201 ? 1.582 -4.908 -23.000 1.00 67.94 201 GLU A O 1
ATOM 1551 N N . GLY A 1 202 ? 3.537 -5.912 -22.598 1.00 58.00 202 GLY A N 1
ATOM 1552 C CA . GLY A 1 202 ? 4.306 -5.192 -23.626 1.00 58.00 202 GLY A CA 1
ATOM 1553 C C . GLY A 1 202 ? 4.918 -6.081 -24.694 1.00 58.00 202 GLY A C 1
ATOM 1554 O O . GLY A 1 202 ? 5.230 -7.251 -24.381 1.00 58.00 202 GLY A O 1
#